Protein AF-A0A973UV44-F1 (afdb_monomer_lite)

pLDDT: mean 83.55, std 18.45, range [34.62, 98.88]

Structure (mmCIF, N/CA/C/O backbone):
data_AF-A0A973UV44-F1
#
_entry.id   AF-A0A973UV44-F1
#
loop_
_atom_site.group_PDB
_atom_site.id
_atom_site.type_symbol
_atom_site.label_atom_id
_atom_site.label_alt_id
_atom_site.label_comp_id
_atom_site.label_asym_id
_atom_site.label_entity_id
_atom_site.label_seq_id
_atom_site.pdbx_PDB_ins_code
_atom_site.Cartn_x
_atom_site.Cartn_y
_atom_site.Cartn_z
_atom_site.occupancy
_atom_site.B_iso_or_equiv
_atom_site.auth_seq_id
_atom_site.auth_comp_id
_atom_site.auth_asym_id
_atom_site.auth_atom_id
_atom_site.pdbx_PDB_model_num
ATOM 1 N N . MET A 1 1 ? 65.450 12.750 67.766 1.00 39.53 1 MET A N 1
ATOM 2 C CA . MET A 1 1 ? 64.469 13.620 67.076 1.00 39.53 1 MET A CA 1
ATOM 3 C C . MET A 1 1 ? 63.170 12.829 66.928 1.00 39.53 1 MET A C 1
ATOM 5 O O . MET A 1 1 ? 63.177 11.812 66.250 1.00 39.53 1 MET A O 1
ATOM 9 N N . LYS A 1 2 ? 62.111 13.195 67.666 1.00 34.62 2 LYS A N 1
ATOM 10 C CA . LYS A 1 2 ? 60.825 12.467 67.723 1.00 34.62 2 LYS A CA 1
ATOM 11 C C . LYS A 1 2 ? 59.987 12.776 66.471 1.00 34.62 2 LYS A C 1
ATOM 13 O O . LYS A 1 2 ? 59.793 13.948 66.171 1.00 34.62 2 LYS A O 1
ATOM 18 N N . ARG A 1 3 ? 59.483 11.753 65.766 1.00 40.25 3 ARG A N 1
ATOM 19 C CA . ARG A 1 3 ? 58.460 11.891 64.710 1.00 40.25 3 ARG A CA 1
ATOM 20 C C . ARG A 1 3 ? 57.106 11.430 65.257 1.00 40.25 3 ARG A C 1
ATOM 22 O O . ARG A 1 3 ? 56.981 10.308 65.736 1.00 40.25 3 ARG A O 1
ATOM 29 N N . LEU A 1 4 ? 56.138 12.340 65.219 1.00 37.97 4 LEU A N 1
ATOM 30 C CA . LEU A 1 4 ? 54.746 12.188 65.637 1.00 37.97 4 LEU A CA 1
ATOM 31 C C . LEU A 1 4 ? 53.944 11.620 64.452 1.00 37.97 4 LEU A C 1
ATOM 33 O O . LEU A 1 4 ? 54.022 12.179 63.361 1.00 37.97 4 LEU A O 1
ATOM 37 N N . THR A 1 5 ? 53.200 10.529 64.647 1.00 44.91 5 THR A N 1
ATOM 38 C CA . THR A 1 5 ? 52.326 9.940 63.613 1.00 44.91 5 THR A CA 1
ATOM 39 C C . THR A 1 5 ? 50.872 10.155 64.025 1.00 44.91 5 THR A C 1
ATOM 41 O O . THR A 1 5 ? 50.472 9.729 65.104 1.00 44.91 5 THR A O 1
ATOM 44 N N . ILE A 1 6 ? 50.110 10.856 63.184 1.00 43.09 6 ILE A N 1
ATOM 45 C CA . ILE A 1 6 ? 48.682 11.154 63.356 1.00 43.09 6 ILE A CA 1
ATOM 46 C C . ILE A 1 6 ? 47.881 10.060 62.635 1.00 43.09 6 ILE A C 1
ATOM 48 O O . ILE A 1 6 ? 48.104 9.817 61.451 1.00 43.09 6 ILE A O 1
ATOM 52 N N . LEU A 1 7 ? 46.959 9.404 63.345 1.00 39.38 7 LEU A N 1
ATOM 53 C CA . LEU A 1 7 ? 45.990 8.451 62.793 1.00 39.38 7 LEU A CA 1
ATOM 54 C C . LEU A 1 7 ? 44.694 9.194 62.444 1.00 39.38 7 LEU A C 1
ATOM 56 O O . LEU A 1 7 ? 44.062 9.787 63.316 1.00 39.38 7 LEU A O 1
ATOM 60 N N . LEU A 1 8 ? 44.309 9.158 61.167 1.00 41.59 8 LEU A N 1
ATOM 61 C CA . LEU A 1 8 ? 43.070 9.730 60.641 1.00 41.59 8 LEU A CA 1
ATOM 62 C C . LEU A 1 8 ? 42.009 8.617 60.561 1.00 41.59 8 LEU A C 1
ATOM 64 O O . LEU A 1 8 ? 42.168 7.667 59.797 1.00 41.59 8 LEU A O 1
ATOM 68 N N . GLY A 1 9 ? 40.951 8.708 61.368 1.00 37.31 9 GLY A N 1
ATOM 69 C CA . GLY A 1 9 ? 39.807 7.794 61.315 1.00 37.31 9 GLY A CA 1
ATOM 70 C C . GLY A 1 9 ? 38.769 8.267 60.297 1.00 37.31 9 GLY A C 1
ATOM 71 O O . GLY A 1 9 ? 38.273 9.385 60.404 1.00 37.31 9 GLY A O 1
ATOM 72 N N . ALA A 1 10 ? 38.432 7.425 59.319 1.00 40.81 10 ALA A N 1
ATOM 73 C CA . ALA A 1 10 ? 37.336 7.664 58.381 1.00 40.81 10 ALA A CA 1
ATOM 74 C C . ALA A 1 10 ? 36.050 6.999 58.902 1.00 40.81 10 ALA A C 1
ATOM 76 O O . ALA A 1 10 ? 36.012 5.784 59.091 1.00 40.81 10 ALA A O 1
ATOM 77 N N . ALA A 1 11 ? 35.002 7.792 59.135 1.00 40.03 11 ALA A N 1
ATOM 78 C CA . ALA A 1 11 ? 33.666 7.304 59.472 1.00 40.03 11 ALA A CA 1
ATOM 79 C C . ALA A 1 11 ? 32.837 7.125 58.188 1.00 40.03 11 ALA A C 1
ATOM 81 O O . ALA A 1 11 ? 32.690 8.061 57.404 1.00 40.03 11 ALA A O 1
ATOM 82 N N . LEU A 1 12 ? 32.304 5.920 57.973 1.00 39.56 12 LEU A N 1
ATOM 83 C CA . LEU A 1 12 ? 31.462 5.571 56.828 1.00 39.56 12 LEU A CA 1
ATOM 84 C C . LEU A 1 12 ? 29.984 5.821 57.188 1.00 39.56 12 LEU A C 1
ATOM 86 O O . LEU A 1 12 ? 29.450 5.154 58.073 1.00 39.56 12 LEU A O 1
ATOM 90 N N . LEU A 1 13 ? 29.317 6.771 56.522 1.00 40.97 13 LEU A N 1
ATOM 91 C CA . LEU A 1 13 ? 27.859 6.936 56.603 1.00 40.97 13 LEU A CA 1
ATOM 92 C C . LEU A 1 13 ? 27.172 5.971 55.627 1.00 40.97 13 LEU A C 1
ATOM 94 O O . LEU A 1 13 ? 27.430 6.015 54.426 1.00 40.97 13 LEU A O 1
ATOM 98 N N . VAL A 1 14 ? 26.255 5.146 56.133 1.00 48.16 14 VAL A N 1
ATOM 99 C CA . VAL A 1 14 ? 25.364 4.298 55.327 1.00 48.16 14 VAL A CA 1
ATOM 100 C C . VAL A 1 14 ? 23.972 4.931 55.324 1.00 48.16 14 VAL A C 1
ATOM 102 O O . VAL A 1 14 ? 23.363 5.088 56.379 1.00 48.16 14 VAL A O 1
ATOM 105 N N . ALA A 1 15 ? 23.471 5.305 54.145 1.00 53.12 15 ALA A N 1
ATOM 106 C CA . ALA A 1 15 ? 22.097 5.769 53.951 1.00 53.12 15 ALA A CA 1
ATOM 107 C C . ALA A 1 15 ? 21.188 4.595 53.524 1.00 53.12 15 ALA A C 1
ATOM 109 O O . ALA A 1 15 ? 21.633 3.746 52.747 1.00 53.12 15 ALA A O 1
ATOM 110 N N . PRO A 1 16 ? 19.926 4.522 53.990 1.00 48.56 16 PRO A N 1
ATOM 111 C CA . PRO A 1 16 ? 19.002 3.465 53.589 1.00 48.56 16 PRO A CA 1
ATOM 112 C C . PRO A 1 16 ? 18.514 3.678 52.148 1.00 48.56 16 PRO A C 1
ATOM 114 O O . PRO A 1 16 ? 18.010 4.745 51.800 1.00 48.56 16 PRO A O 1
ATOM 117 N N . ALA A 1 17 ? 18.642 2.648 51.311 1.00 43.00 17 ALA A N 1
ATOM 118 C CA . ALA A 1 17 ? 18.080 2.629 49.966 1.00 43.00 17 ALA A CA 1
ATOM 119 C C . ALA A 1 17 ? 16.573 2.336 50.031 1.00 43.00 17 ALA A C 1
ATOM 121 O O . ALA A 1 17 ? 16.154 1.300 50.547 1.00 43.00 17 ALA A O 1
ATOM 122 N N . THR A 1 18 ? 15.750 3.238 49.500 1.00 51.81 18 THR A N 1
ATOM 123 C CA . THR A 1 18 ? 14.324 2.989 49.276 1.00 51.81 18 THR A CA 1
ATOM 124 C C . THR A 1 18 ? 14.136 2.131 48.016 1.00 51.81 18 THR A C 1
ATOM 126 O O . THR A 1 18 ? 14.765 2.407 46.991 1.00 51.81 18 THR A O 1
ATOM 129 N N . PRO A 1 19 ? 13.294 1.080 48.044 1.00 47.62 19 PRO A N 1
ATOM 130 C CA . PRO A 1 19 ? 13.025 0.279 46.856 1.00 47.62 19 PRO A CA 1
ATOM 131 C C . PRO A 1 19 ? 12.226 1.101 45.837 1.00 47.62 19 PRO A C 1
ATOM 133 O O . PRO A 1 19 ? 11.202 1.702 46.163 1.00 47.62 19 PRO A O 1
ATOM 136 N N . ALA A 1 20 ? 12.701 1.126 44.593 1.00 47.75 20 ALA A N 1
ATOM 137 C CA . ALA A 1 20 ? 12.013 1.772 43.484 1.00 47.75 20 ALA A CA 1
ATOM 138 C C . ALA A 1 20 ? 10.691 1.046 43.180 1.00 47.75 20 ALA A C 1
ATOM 140 O O . ALA A 1 20 ? 10.676 -0.166 42.958 1.00 47.75 20 ALA A O 1
ATOM 141 N N . ALA A 1 21 ? 9.582 1.788 43.153 1.00 56.97 21 ALA A N 1
ATOM 142 C CA . ALA A 1 21 ? 8.295 1.266 42.711 1.00 56.97 21 ALA A CA 1
ATOM 143 C C . ALA A 1 21 ? 8.365 0.878 41.223 1.00 56.97 21 ALA A C 1
ATOM 145 O O . ALA A 1 21 ? 8.834 1.655 40.388 1.00 56.97 21 ALA A O 1
ATOM 146 N N . ALA A 1 22 ? 7.897 -0.326 40.890 1.00 47.84 22 ALA A N 1
ATOM 147 C CA . ALA A 1 22 ? 7.774 -0.776 39.509 1.00 47.84 22 ALA A CA 1
ATOM 148 C C . ALA A 1 22 ? 6.758 0.107 38.762 1.00 47.84 22 ALA A C 1
ATOM 150 O O . ALA A 1 22 ? 5.617 0.255 39.200 1.00 47.84 22 ALA A O 1
ATOM 151 N N . GLY A 1 23 ? 7.177 0.706 37.643 1.00 45.94 23 GLY A N 1
ATOM 152 C CA . GLY A 1 23 ? 6.272 1.422 36.740 1.00 45.94 23 GLY A CA 1
ATOM 153 C C . GLY A 1 23 ? 5.201 0.495 36.141 1.00 45.94 23 GLY A C 1
ATOM 154 O O . GLY A 1 23 ? 5.350 -0.729 36.208 1.00 45.94 23 GLY A O 1
ATOM 155 N N . PRO A 1 24 ? 4.127 1.050 35.546 1.00 46.16 24 PRO A N 1
ATOM 156 C CA . PRO A 1 24 ? 3.068 0.248 34.938 1.00 46.16 24 PRO A CA 1
ATOM 157 C C . PRO A 1 24 ? 3.650 -0.720 33.894 1.00 46.16 24 PRO A C 1
ATOM 159 O O . PRO A 1 24 ? 4.642 -0.381 33.235 1.00 46.16 24 PRO A O 1
ATOM 162 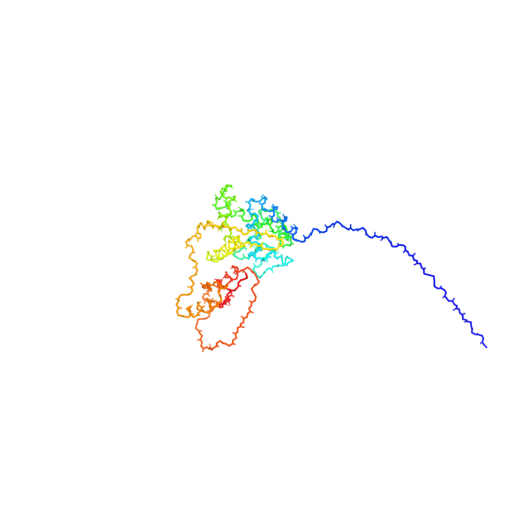N N . PRO A 1 25 ? 3.065 -1.922 33.734 1.00 43.81 25 PRO A N 1
ATOM 163 C CA . PRO A 1 25 ? 3.563 -2.903 32.783 1.00 43.81 25 PRO A CA 1
ATOM 164 C C . PRO A 1 25 ? 3.600 -2.278 31.388 1.00 43.81 25 PRO A C 1
ATOM 166 O O . PRO A 1 25 ? 2.587 -1.795 30.883 1.00 43.81 25 PRO A O 1
ATOM 169 N N . ARG A 1 26 ? 4.784 -2.261 30.767 1.00 47.16 26 ARG A N 1
ATOM 170 C CA . ARG A 1 26 ? 4.907 -1.896 29.354 1.00 47.16 26 ARG A CA 1
ATOM 171 C C . ARG A 1 26 ? 4.143 -2.945 28.562 1.00 47.16 26 ARG A C 1
ATOM 173 O O . ARG A 1 26 ? 4.513 -4.118 28.607 1.00 47.16 26 ARG A O 1
ATOM 180 N N . THR A 1 27 ? 3.099 -2.531 27.854 1.00 51.03 27 THR A N 1
ATOM 181 C CA . THR A 1 27 ? 2.423 -3.392 26.887 1.00 51.03 27 THR A CA 1
ATOM 182 C C . THR A 1 27 ? 3.483 -3.918 25.913 1.00 51.03 27 THR A C 1
ATOM 184 O O . THR A 1 27 ? 4.270 -3.109 25.403 1.00 51.03 27 THR A O 1
ATOM 187 N N . PRO A 1 28 ? 3.572 -5.237 25.673 1.00 58.56 28 PRO A N 1
ATOM 188 C CA . PRO A 1 28 ? 4.448 -5.783 24.647 1.00 58.56 28 PRO A CA 1
ATOM 189 C C . PRO A 1 28 ? 4.304 -4.997 23.338 1.00 58.56 28 PRO A C 1
ATOM 191 O O . PRO A 1 28 ? 3.193 -4.640 22.948 1.00 58.56 28 PRO A O 1
ATOM 194 N N . LEU A 1 29 ? 5.415 -4.725 22.642 1.00 61.69 29 LEU A N 1
ATOM 195 C CA . LEU A 1 29 ? 5.405 -3.943 21.392 1.00 61.69 29 LEU A CA 1
ATOM 196 C C . LEU A 1 29 ? 4.385 -4.485 20.366 1.00 61.69 29 LEU A C 1
ATOM 198 O O . LEU A 1 29 ? 3.765 -3.707 19.644 1.00 61.69 29 LEU A O 1
ATOM 202 N N . GLY A 1 30 ? 4.166 -5.807 20.348 1.00 63.66 30 GLY A N 1
ATOM 203 C CA . GLY A 1 30 ? 3.164 -6.460 19.498 1.00 63.66 30 GLY A CA 1
ATOM 204 C C . GLY A 1 30 ? 1.711 -6.141 19.866 1.00 63.66 30 GLY A C 1
ATOM 205 O O . GLY A 1 30 ? 0.897 -5.915 18.973 1.00 63.66 30 GLY A O 1
ATOM 206 N N . ASP A 1 31 ? 1.394 -6.026 21.156 1.00 74.25 31 ASP A N 1
ATOM 207 C CA . ASP A 1 31 ? 0.036 -5.744 21.636 1.00 74.25 31 ASP A CA 1
ATOM 208 C C . ASP A 1 31 ? -0.385 -4.305 21.299 1.00 74.25 31 ASP A C 1
ATOM 210 O O . ASP A 1 31 ? -1.521 -4.058 20.888 1.00 74.25 31 ASP A O 1
ATOM 214 N N . GLY A 1 32 ? 0.550 -3.351 21.395 1.00 88.56 32 GLY A N 1
ATOM 215 C CA . GLY A 1 32 ? 0.319 -1.965 20.978 1.00 88.56 32 GLY A CA 1
ATOM 216 C C . GLY A 1 32 ? 0.065 -1.837 19.472 1.00 88.56 32 GLY A C 1
ATOM 217 O O . GLY A 1 32 ? -0.851 -1.128 19.050 1.00 88.56 32 GLY A O 1
ATOM 218 N N . LEU A 1 33 ? 0.824 -2.574 18.657 1.00 93.25 33 LEU A N 1
ATOM 219 C CA . LEU A 1 33 ? 0.645 -2.596 17.206 1.00 93.25 33 LEU A CA 1
ATOM 220 C C . LEU A 1 33 ? -0.692 -3.245 16.807 1.00 93.25 33 LEU A C 1
ATOM 222 O O . LEU A 1 33 ? -1.437 -2.687 16.000 1.00 93.25 33 LEU A O 1
ATOM 226 N N . ALA A 1 34 ? -1.044 -4.389 17.402 1.00 95.81 34 ALA A N 1
ATOM 227 C CA . ALA A 1 34 ? -2.319 -5.057 17.144 1.00 95.81 34 ALA A CA 1
ATOM 228 C C . ALA A 1 34 ? -3.526 -4.176 17.523 1.00 95.81 34 ALA A C 1
ATOM 230 O O . ALA A 1 34 ? -4.525 -4.138 16.790 1.00 95.81 34 ALA A O 1
ATOM 231 N N . ALA A 1 35 ? -3.424 -3.428 18.627 1.00 96.31 35 ALA A N 1
ATOM 232 C CA . ALA A 1 35 ? -4.436 -2.460 19.038 1.00 96.31 35 ALA A CA 1
ATOM 233 C C . ALA A 1 35 ? -4.567 -1.303 18.035 1.00 96.31 35 ALA A C 1
ATOM 235 O O . ALA A 1 35 ? -5.690 -0.931 17.690 1.00 96.31 35 ALA A O 1
ATOM 236 N N . ALA A 1 36 ? -3.454 -0.782 17.504 1.00 97.81 36 ALA A N 1
ATOM 237 C CA . ALA A 1 36 ? -3.469 0.270 16.486 1.00 97.81 36 ALA A CA 1
ATOM 238 C C . ALA A 1 36 ? -4.216 -0.160 15.211 1.00 97.81 36 ALA A C 1
ATOM 240 O O . ALA A 1 36 ? -5.103 0.560 14.747 1.00 97.81 36 ALA A O 1
ATOM 241 N N . PHE A 1 37 ? -3.931 -1.360 14.689 1.00 98.50 37 PHE A N 1
ATOM 242 C CA . PHE A 1 37 ? -4.655 -1.919 13.540 1.00 98.50 37 PHE A CA 1
ATOM 243 C C . PHE A 1 37 ? -6.145 -2.099 13.819 1.00 98.50 37 PHE A C 1
ATOM 245 O O . PHE A 1 37 ? -6.976 -1.746 12.986 1.00 98.50 37 PHE A O 1
ATOM 252 N N . THR A 1 38 ? -6.494 -2.612 14.999 1.00 98.44 38 THR A N 1
ATOM 253 C CA . THR A 1 38 ? -7.893 -2.821 15.396 1.00 98.44 38 THR A CA 1
ATOM 254 C C . THR A 1 38 ? -8.651 -1.496 15.500 1.00 98.44 38 THR A C 1
ATOM 256 O O . THR A 1 38 ? -9.751 -1.366 14.962 1.00 98.44 38 THR A O 1
ATOM 259 N N . ALA A 1 39 ? -8.050 -0.485 16.133 1.00 98.44 39 ALA A N 1
ATOM 260 C CA . ALA A 1 39 ? -8.653 0.833 16.290 1.00 98.44 39 ALA A CA 1
ATOM 261 C C . ALA A 1 39 ? -8.828 1.556 14.945 1.00 98.44 39 ALA A C 1
ATOM 263 O 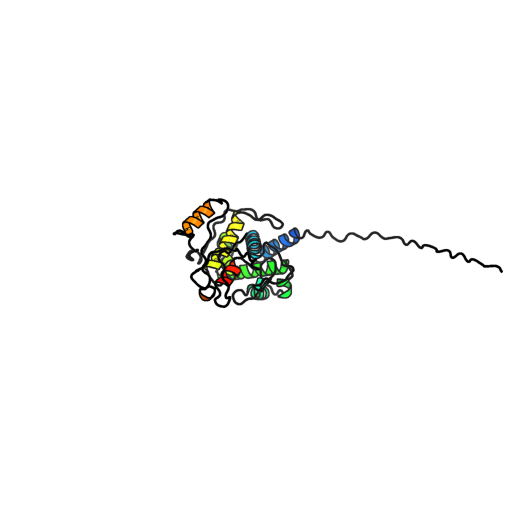O . ALA A 1 39 ? -9.890 2.121 14.683 1.00 98.44 39 ALA A O 1
ATOM 264 N N . ALA A 1 40 ? -7.816 1.521 14.075 1.00 98.75 40 ALA A N 1
ATOM 265 C CA . ALA A 1 40 ? -7.883 2.143 12.755 1.00 98.75 40 ALA A CA 1
ATOM 266 C C . ALA A 1 40 ? -8.921 1.462 11.848 1.00 98.75 40 ALA A C 1
ATOM 268 O O . ALA A 1 40 ? -9.725 2.143 11.210 1.00 98.75 40 ALA A O 1
ATOM 269 N N . ALA A 1 41 ? -8.956 0.126 11.850 1.00 98.56 41 ALA A N 1
ATOM 270 C CA . ALA A 1 41 ? -9.954 -0.662 11.134 1.00 98.56 41 ALA A CA 1
ATOM 271 C C . ALA A 1 41 ? -11.384 -0.278 11.542 1.00 98.56 41 ALA A C 1
ATOM 273 O O . ALA A 1 41 ? -12.217 0.015 10.684 1.00 98.56 41 ALA A O 1
ATOM 274 N N . ALA A 1 42 ? -11.651 -0.203 12.850 1.00 98.19 42 ALA A N 1
ATOM 275 C CA . ALA A 1 42 ? -12.954 0.196 13.375 1.00 98.19 42 ALA A CA 1
ATOM 276 C C . ALA A 1 42 ? -13.317 1.646 13.011 1.00 98.19 42 ALA A C 1
ATOM 278 O O . ALA A 1 42 ? -14.451 1.912 12.617 1.00 98.19 42 ALA A O 1
ATOM 279 N N . ALA A 1 43 ? -12.359 2.574 13.099 1.00 98.19 43 ALA A N 1
ATOM 280 C CA . ALA A 1 43 ? -12.592 3.992 12.827 1.00 98.19 43 ALA A CA 1
ATOM 281 C C . ALA A 1 43 ? -12.968 4.272 11.363 1.00 98.19 43 ALA A C 1
ATOM 283 O O . ALA A 1 43 ? -13.820 5.120 11.103 1.00 98.19 43 ALA A O 1
ATOM 284 N N . TYR A 1 44 ? -12.360 3.556 10.413 1.00 98.19 44 TYR A N 1
ATOM 285 C CA . TYR A 1 44 ? -12.534 3.819 8.979 1.00 98.19 44 TYR A CA 1
ATOM 286 C C . TYR A 1 44 ? -13.344 2.742 8.244 1.00 98.19 44 TYR A C 1
ATOM 288 O O . TYR A 1 44 ? -13.665 2.896 7.065 1.00 98.19 44 TYR A O 1
ATOM 296 N N . GLY A 1 45 ? -13.750 1.674 8.934 1.00 97.06 45 GLY A N 1
ATOM 297 C CA . GLY A 1 45 ? -14.497 0.565 8.341 1.00 97.06 45 GLY A CA 1
ATOM 298 C C . GLY A 1 45 ? -13.680 -0.224 7.318 1.00 97.06 45 GLY A C 1
ATOM 299 O O . GLY A 1 45 ? -14.254 -0.747 6.368 1.00 97.06 45 GLY A O 1
ATOM 300 N N . VAL A 1 46 ? -12.356 -0.271 7.491 1.00 98.19 46 VAL A N 1
ATOM 301 C CA . VAL A 1 46 ? -11.441 -1.105 6.701 1.00 98.19 46 VAL A CA 1
ATOM 302 C C . VAL A 1 46 ? -11.317 -2.459 7.408 1.00 98.19 46 VAL A C 1
ATOM 304 O O . VAL A 1 46 ? -11.093 -2.472 8.618 1.00 98.19 46 VAL A O 1
ATOM 307 N N . PRO A 1 47 ? -11.423 -3.608 6.721 1.00 98.25 47 PRO A N 1
ATOM 308 C CA . PRO A 1 47 ? -11.212 -4.904 7.355 1.00 98.25 47 PRO A CA 1
ATOM 309 C C . PRO A 1 47 ? -9.822 -4.999 8.000 1.00 98.25 47 PRO A C 1
ATOM 311 O O . PRO A 1 47 ? -8.805 -4.811 7.335 1.00 98.25 47 PRO A O 1
ATOM 314 N N . ARG A 1 48 ? -9.769 -5.321 9.298 1.00 98.06 48 ARG A N 1
ATOM 315 C CA . ARG A 1 48 ? -8.523 -5.326 10.086 1.00 98.06 48 ARG A CA 1
ATOM 316 C C . ARG A 1 48 ? -7.433 -6.201 9.467 1.00 98.06 48 ARG A C 1
ATOM 318 O O . ARG A 1 48 ? -6.306 -5.746 9.322 1.00 98.06 48 ARG A O 1
ATOM 325 N N . ASP A 1 49 ? -7.773 -7.419 9.054 1.00 98.38 49 ASP A N 1
ATOM 326 C CA . ASP A 1 49 ? -6.808 -8.350 8.453 1.00 98.38 49 ASP A CA 1
ATOM 327 C C . ASP A 1 49 ? -6.269 -7.852 7.106 1.00 98.38 49 ASP A C 1
ATOM 329 O O . ASP A 1 49 ? -5.099 -8.064 6.798 1.00 98.38 49 ASP A O 1
ATOM 333 N N . LEU A 1 50 ? -7.096 -7.144 6.328 1.00 98.56 50 LEU A N 1
ATOM 334 C CA . LEU A 1 50 ? -6.656 -6.504 5.090 1.00 98.56 50 LEU A CA 1
ATOM 335 C C . LEU A 1 50 ? -5.651 -5.387 5.387 1.00 98.56 50 LEU A C 1
ATOM 337 O O . LEU A 1 50 ? -4.601 -5.333 4.757 1.00 98.56 50 LEU A O 1
ATOM 341 N N . LEU A 1 51 ? -5.947 -4.532 6.369 1.00 98.50 51 LEU A N 1
ATOM 342 C CA . LEU A 1 51 ? -5.058 -3.441 6.766 1.00 98.50 51 LEU A CA 1
ATOM 343 C C . LEU A 1 51 ? -3.694 -3.973 7.242 1.00 98.50 51 LEU A C 1
ATOM 345 O O . LEU A 1 51 ? -2.658 -3.444 6.848 1.00 98.50 51 LEU A O 1
ATOM 349 N N . VAL A 1 52 ? -3.685 -5.062 8.019 1.00 98.50 52 VAL A N 1
ATOM 350 C CA . VAL A 1 52 ? -2.447 -5.744 8.438 1.00 98.50 52 VAL A CA 1
ATOM 351 C C . VAL A 1 52 ? -1.694 -6.325 7.241 1.00 98.50 52 VAL A C 1
ATOM 353 O O . VAL A 1 52 ? -0.479 -6.162 7.151 1.00 98.50 52 VAL A O 1
ATOM 356 N N . ALA A 1 53 ? -2.392 -6.975 6.305 1.00 98.25 53 ALA A N 1
ATOM 357 C CA . ALA A 1 53 ? -1.768 -7.544 5.112 1.00 98.25 53 ALA A CA 1
ATOM 358 C C . ALA A 1 53 ? -1.122 -6.477 4.215 1.00 98.25 53 ALA A C 1
ATOM 360 O O . ALA A 1 53 ? -0.056 -6.728 3.655 1.00 98.25 53 ALA A O 1
ATOM 361 N N . ILE A 1 54 ? -1.712 -5.280 4.133 1.00 98.00 54 ILE A N 1
ATOM 362 C CA . ILE A 1 54 ? -1.110 -4.128 3.449 1.00 98.00 54 ILE A CA 1
ATOM 363 C C . ILE A 1 54 ? 0.179 -3.712 4.162 1.00 98.00 54 ILE A C 1
ATOM 365 O O . ILE A 1 54 ? 1.234 -3.735 3.541 1.00 98.00 54 ILE A O 1
ATOM 369 N N . GLY A 1 55 ? 0.150 -3.436 5.470 1.00 96.62 55 GLY A N 1
ATOM 370 C CA . GLY A 1 55 ? 1.367 -3.046 6.202 1.00 96.62 55 GLY A CA 1
ATOM 371 C C . GLY A 1 55 ? 2.479 -4.105 6.145 1.00 96.62 55 GLY A C 1
ATOM 372 O O . GLY A 1 55 ? 3.668 -3.791 6.067 1.00 96.62 55 GLY A O 1
ATOM 373 N N . HIS A 1 56 ? 2.110 -5.389 6.124 1.00 95.06 56 HIS A N 1
ATOM 374 C CA . HIS A 1 56 ? 3.074 -6.470 5.946 1.00 95.06 56 HIS A CA 1
ATOM 375 C C . HIS A 1 56 ? 3.669 -6.492 4.527 1.00 95.06 56 HIS A C 1
ATOM 377 O O . HIS A 1 56 ? 4.870 -6.708 4.381 1.00 95.06 56 HIS A O 1
ATOM 383 N N . SER A 1 57 ? 2.855 -6.247 3.496 1.00 92.94 57 SER A N 1
ATOM 384 C CA . SER A 1 57 ? 3.304 -6.101 2.104 1.00 92.94 57 SER A CA 1
ATOM 385 C C . SER A 1 57 ? 4.246 -4.906 1.919 1.00 92.94 57 SER A C 1
ATOM 387 O O . SER A 1 57 ? 5.227 -5.017 1.187 1.00 92.94 57 SER A O 1
ATOM 389 N N . GLU A 1 58 ? 3.973 -3.788 2.596 1.00 92.06 58 GLU A N 1
ATOM 390 C CA . GLU A 1 58 ? 4.757 -2.560 2.455 1.00 92.06 58 GLU A CA 1
ATOM 391 C C . GLU A 1 58 ? 6.098 -2.620 3.194 1.00 92.06 58 GLU A C 1
ATOM 393 O O . GLU A 1 58 ? 7.147 -2.388 2.593 1.00 92.06 58 GLU A O 1
ATOM 398 N N . THR A 1 59 ? 6.090 -2.937 4.496 1.00 91.50 59 THR A N 1
ATOM 399 C CA . THR A 1 59 ? 7.303 -2.829 5.331 1.00 91.50 59 THR A CA 1
ATOM 400 C C . THR A 1 59 ? 7.546 -4.015 6.252 1.00 91.50 59 THR A C 1
ATOM 402 O O . THR A 1 59 ? 8.413 -3.951 7.122 1.00 91.50 59 THR A O 1
ATOM 405 N N . ARG A 1 60 ? 6.779 -5.106 6.118 1.00 91.19 60 ARG A N 1
ATOM 406 C CA . ARG A 1 60 ? 6.775 -6.208 7.101 1.00 91.19 60 ARG A CA 1
ATOM 407 C C . ARG A 1 60 ? 6.410 -5.744 8.509 1.00 91.19 60 ARG A C 1
ATOM 409 O O . ARG A 1 60 ? 6.861 -6.329 9.490 1.00 91.19 60 ARG A O 1
ATOM 416 N N . LEU A 1 61 ? 5.562 -4.717 8.598 1.00 93.44 61 LEU A N 1
ATOM 417 C CA . LEU A 1 61 ? 5.167 -4.077 9.853 1.00 93.44 61 LEU A CA 1
ATOM 418 C C . LEU A 1 61 ? 6.348 -3.449 10.621 1.00 93.44 61 LEU A C 1
ATOM 420 O O . LEU A 1 61 ? 6.299 -3.333 11.845 1.00 93.44 61 LEU A O 1
ATOM 424 N N . ILE A 1 62 ? 7.405 -3.043 9.911 1.00 89.69 62 ILE A N 1
ATOM 425 C CA . ILE A 1 62 ? 8.574 -2.358 10.473 1.00 89.69 62 ILE A CA 1
ATOM 426 C C . ILE A 1 62 ? 8.408 -0.849 10.259 1.00 89.69 62 ILE A C 1
ATOM 428 O O . ILE A 1 62 ? 8.116 -0.392 9.157 1.00 89.69 62 ILE A O 1
ATOM 432 N N . ASP A 1 63 ? 8.576 -0.064 11.323 1.00 87.81 63 ASP A N 1
ATOM 433 C CA . ASP A 1 63 ? 8.333 1.387 11.332 1.00 87.81 63 ASP A CA 1
ATOM 434 C C . ASP A 1 63 ? 9.541 2.226 10.876 1.00 87.81 63 ASP A C 1
ATOM 436 O O . ASP A 1 63 ? 9.451 3.451 10.772 1.00 87.81 63 ASP A O 1
ATOM 440 N N . HIS A 1 64 ? 10.687 1.573 10.665 1.00 84.94 64 HIS A N 1
ATOM 441 C CA . HIS A 1 64 ? 11.982 2.189 10.372 1.00 84.94 64 HIS A CA 1
ATOM 442 C C . HIS A 1 64 ? 12.367 3.312 11.353 1.00 84.94 64 HIS A C 1
ATOM 444 O O . HIS A 1 64 ? 13.117 4.221 10.995 1.00 84.94 64 HIS A O 1
ATOM 450 N N . ARG A 1 65 ? 11.866 3.269 12.599 1.00 85.69 65 ARG A N 1
ATOM 451 C CA . ARG A 1 65 ? 12.045 4.323 13.617 1.00 85.69 65 ARG A CA 1
ATOM 452 C C . ARG A 1 65 ? 11.667 5.720 13.102 1.00 85.69 65 ARG A C 1
ATOM 454 O O . ARG A 1 65 ? 12.303 6.709 13.463 1.00 85.69 65 ARG A O 1
ATOM 461 N N . GLY A 1 66 ? 10.680 5.791 12.207 1.00 82.44 66 GLY A N 1
ATOM 462 C CA . GLY A 1 66 ? 10.223 7.032 11.580 1.00 82.44 66 GLY A CA 1
ATOM 463 C C . GLY A 1 66 ? 11.157 7.609 10.510 1.00 82.44 66 GLY A C 1
ATOM 464 O O . GLY A 1 66 ? 10.911 8.715 10.029 1.00 82.44 66 GLY A O 1
ATOM 465 N N . THR A 1 67 ? 12.217 6.892 10.124 1.00 90.00 67 THR A N 1
ATOM 466 C CA . THR A 1 67 ? 13.081 7.293 9.002 1.00 90.00 67 THR A CA 1
ATOM 467 C C . THR A 1 67 ? 12.443 6.909 7.660 1.00 90.00 67 THR A C 1
ATOM 469 O O . THR A 1 67 ? 11.760 5.884 7.591 1.00 90.00 67 THR A O 1
ATOM 472 N N . PRO A 1 68 ? 12.618 7.720 6.599 1.00 92.50 68 PRO A N 1
ATOM 473 C CA . PRO A 1 68 ? 12.025 7.429 5.298 1.00 92.50 68 PRO A CA 1
ATOM 474 C C . PRO A 1 68 ? 12.716 6.263 4.579 1.00 92.50 68 PRO A C 1
ATOM 476 O O . PRO A 1 68 ? 13.921 6.037 4.718 1.00 92.50 68 PRO A O 1
ATOM 479 N N . SER A 1 69 ? 11.964 5.567 3.726 1.00 89.81 69 SER A N 1
ATOM 480 C CA . SER A 1 69 ? 12.521 4.764 2.632 1.00 89.81 69 SER A CA 1
ATOM 481 C C . SER A 1 69 ? 13.147 5.650 1.547 1.00 89.81 69 SER A C 1
ATOM 483 O O . SER A 1 69 ? 12.953 6.865 1.546 1.00 89.81 69 SER A O 1
ATOM 485 N N . GLN A 1 70 ? 13.795 5.048 0.545 1.00 84.62 70 GLN A N 1
ATOM 486 C CA . GLN A 1 70 ? 14.266 5.804 -0.626 1.00 84.62 70 GLN A CA 1
ATOM 487 C C . GLN A 1 70 ? 13.099 6.409 -1.421 1.00 84.62 70 GLN A C 1
ATOM 489 O O . GLN A 1 70 ? 13.210 7.522 -1.920 1.00 84.62 70 GLN A O 1
ATOM 494 N N . ASP A 1 71 ? 11.940 5.742 -1.416 1.00 84.12 71 ASP A N 1
ATOM 495 C CA . ASP A 1 71 ? 10.690 6.276 -1.983 1.00 84.12 71 ASP A CA 1
ATOM 496 C C . ASP A 1 71 ? 10.025 7.375 -1.124 1.00 84.12 71 ASP A C 1
ATOM 498 O O . ASP A 1 71 ? 8.879 7.748 -1.372 1.00 84.12 71 ASP A O 1
ATOM 502 N N . ASN A 1 72 ? 10.705 7.873 -0.086 1.00 92.38 72 ASN A N 1
ATOM 503 C CA . ASN A 1 72 ? 10.171 8.834 0.881 1.00 92.38 72 ASN A CA 1
ATOM 504 C C . ASN A 1 72 ? 8.880 8.355 1.586 1.00 92.38 7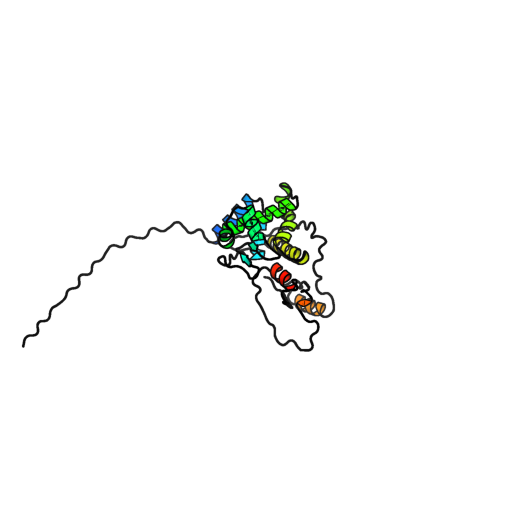2 ASN A C 1
ATOM 506 O O . ASN A 1 72 ? 7.968 9.142 1.846 1.00 92.38 72 ASN A O 1
ATOM 510 N N . GLY A 1 73 ? 8.797 7.047 1.863 1.00 94.06 73 GLY A N 1
ATOM 511 C CA . GLY A 1 73 ? 7.719 6.397 2.612 1.00 94.06 73 GLY A CA 1
ATOM 512 C C . GLY A 1 73 ? 8.071 6.162 4.075 1.00 94.06 73 GLY A C 1
ATOM 513 O O . GLY A 1 73 ? 9.222 5.871 4.398 1.00 94.06 73 GLY A O 1
ATOM 514 N N . TYR A 1 74 ? 7.081 6.284 4.960 1.00 95.75 74 TYR A N 1
ATOM 515 C CA . TYR A 1 74 ? 7.285 6.292 6.409 1.00 95.75 74 TYR A CA 1
ATOM 516 C C . TYR A 1 74 ? 6.386 5.303 7.156 1.00 95.75 74 TYR A C 1
ATOM 518 O O . TYR A 1 74 ? 5.213 5.114 6.814 1.00 95.75 74 TYR A O 1
ATOM 526 N N . GLY A 1 75 ? 6.921 4.762 8.253 1.00 95.12 75 GLY A N 1
ATOM 527 C CA . GLY A 1 75 ? 6.192 3.926 9.204 1.00 95.12 75 GLY A CA 1
ATOM 528 C C . GLY A 1 75 ? 5.753 2.573 8.641 1.00 95.12 75 GLY A C 1
ATOM 529 O O . GLY A 1 75 ? 6.095 2.193 7.525 1.00 95.12 75 GLY A O 1
ATOM 530 N N . VAL A 1 76 ? 4.974 1.837 9.438 1.00 95.75 76 VAL A N 1
ATOM 531 C CA . VAL A 1 76 ? 4.570 0.448 9.145 1.00 95.75 76 VAL A CA 1
ATOM 532 C C . VAL A 1 76 ? 3.640 0.298 7.936 1.00 95.75 76 VAL A C 1
ATOM 534 O O . VAL A 1 76 ? 3.436 -0.811 7.454 1.00 95.75 76 VAL A O 1
ATOM 537 N N . MET A 1 77 ? 3.046 1.398 7.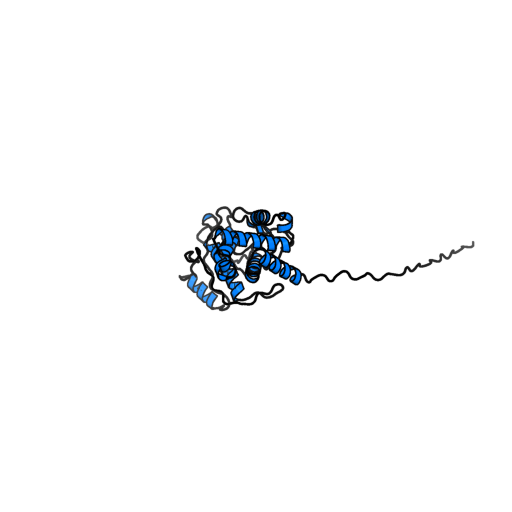473 1.00 97.12 77 MET A N 1
ATOM 538 C CA . MET A 1 77 ? 2.132 1.429 6.331 1.00 97.12 77 MET A CA 1
ATOM 539 C C . MET A 1 77 ? 2.717 2.125 5.101 1.00 97.12 77 MET A C 1
ATOM 541 O O . MET A 1 77 ? 1.981 2.313 4.135 1.00 97.12 77 MET A O 1
ATOM 545 N N . HIS A 1 78 ? 3.992 2.539 5.145 1.00 95.50 78 HIS A N 1
ATOM 546 C CA . HIS A 1 78 ? 4.678 3.242 4.052 1.00 95.50 78 HIS A CA 1
ATOM 547 C C . HIS A 1 78 ? 3.866 4.431 3.508 1.00 95.50 78 HIS A C 1
ATOM 549 O O . HIS A 1 78 ? 3.616 4.561 2.316 1.00 95.50 78 HIS A O 1
ATOM 555 N N . LEU A 1 79 ? 3.426 5.323 4.402 1.00 97.12 79 LEU A N 1
ATOM 556 C CA . LEU A 1 79 ? 2.818 6.585 3.969 1.00 97.12 79 LEU A CA 1
ATOM 557 C C . LEU A 1 79 ? 3.893 7.411 3.264 1.00 97.12 79 LEU A C 1
ATOM 559 O O . LEU A 1 79 ? 4.844 7.846 3.914 1.00 97.12 79 LEU A O 1
ATOM 563 N N . ALA A 1 80 ? 3.756 7.591 1.956 1.00 94.62 80 ALA A N 1
ATOM 564 C CA . ALA A 1 80 ? 4.780 8.160 1.093 1.00 94.62 80 ALA A CA 1
ATOM 565 C C . ALA A 1 80 ? 4.423 9.547 0.568 1.00 94.62 80 ALA A C 1
ATOM 567 O O . ALA A 1 80 ? 3.253 9.926 0.478 1.00 94.62 80 ALA A O 1
ATOM 568 N N . GLU A 1 81 ? 5.475 10.298 0.252 1.00 94.38 81 GLU A N 1
ATOM 569 C CA . GLU A 1 81 ? 5.390 11.607 -0.382 1.00 94.38 81 GLU A CA 1
ATOM 570 C C . GLU A 1 81 ? 6.444 11.719 -1.489 1.00 94.38 81 GLU A C 1
ATOM 572 O O . GLU A 1 81 ? 7.605 12.043 -1.239 1.00 94.38 81 GLU A O 1
ATOM 577 N N . ASN A 1 82 ? 6.055 11.404 -2.718 1.00 89.00 82 ASN A N 1
ATOM 578 C CA . ASN A 1 82 ? 6.907 11.422 -3.903 1.00 89.00 82 ASN A CA 1
ATOM 579 C C . ASN A 1 82 ? 6.050 11.708 -5.162 1.00 89.00 82 ASN A C 1
ATOM 581 O O . ASN A 1 82 ? 4.827 11.745 -5.053 1.00 89.00 82 ASN A O 1
ATOM 585 N N . PRO A 1 83 ? 6.637 11.900 -6.363 1.00 85.81 83 PRO A N 1
ATOM 586 C CA . PRO A 1 83 ? 5.874 12.279 -7.561 1.00 85.81 83 PRO A CA 1
ATOM 587 C C . PRO A 1 83 ? 4.752 11.318 -7.986 1.00 85.81 83 PRO A C 1
ATOM 589 O O . PRO A 1 83 ? 3.895 11.713 -8.771 1.00 85.81 83 PRO A O 1
ATOM 592 N N . ALA A 1 84 ? 4.774 10.062 -7.528 1.00 81.50 84 ALA A N 1
ATOM 593 C CA . ALA A 1 84 ? 3.767 9.053 -7.853 1.00 81.50 84 ALA A CA 1
ATOM 594 C C . ALA A 1 84 ? 2.828 8.728 -6.675 1.00 81.50 84 ALA A C 1
ATOM 596 O O . ALA A 1 84 ? 1.729 8.220 -6.894 1.00 81.50 84 ALA A O 1
ATOM 597 N N . ASN A 1 85 ? 3.235 9.007 -5.433 1.00 89.62 85 ASN A N 1
ATOM 598 C CA . ASN A 1 85 ? 2.509 8.630 -4.225 1.00 89.62 85 ASN A CA 1
ATOM 599 C C . ASN A 1 85 ? 2.474 9.790 -3.217 1.00 89.62 85 ASN A C 1
ATOM 601 O O . ASN A 1 85 ? 3.495 10.152 -2.639 1.00 89.62 85 ASN A O 1
ATOM 605 N N . HIS A 1 86 ? 1.270 10.317 -2.978 1.00 94.88 86 HIS A N 1
ATOM 606 C CA . HIS A 1 86 ? 0.981 11.410 -2.038 1.00 94.88 86 HIS A CA 1
ATOM 607 C C . HIS A 1 86 ? 0.148 10.934 -0.834 1.00 94.88 86 HIS A C 1
ATOM 609 O O . HIS A 1 86 ? -0.679 11.673 -0.284 1.00 94.88 86 HIS A O 1
ATOM 615 N N . SER A 1 87 ? 0.288 9.666 -0.440 1.00 97.00 87 SER A N 1
ATOM 616 C CA . SER A 1 87 ? -0.501 9.066 0.644 1.00 97.00 87 SER A CA 1
ATOM 617 C C . SER A 1 87 ? -0.246 9.730 1.998 1.00 97.00 87 SER A C 1
ATOM 619 O O . SER A 1 87 ? -1.178 9.829 2.793 1.00 97.00 87 SER A O 1
ATOM 621 N N . LEU A 1 88 ? 0.956 10.257 2.261 1.00 97.75 88 LEU A N 1
ATOM 622 C CA . LEU A 1 88 ? 1.254 10.973 3.504 1.00 97.75 88 LEU A CA 1
ATOM 623 C C . LEU A 1 88 ? 0.459 12.281 3.620 1.00 97.75 88 LEU A C 1
ATOM 625 O O . LEU A 1 88 ? -0.221 12.494 4.627 1.00 97.75 88 LEU A O 1
ATOM 629 N N . THR A 1 89 ? 0.518 13.145 2.602 1.00 98.19 89 THR A N 1
ATOM 630 C CA . THR A 1 89 ? -0.256 14.399 2.589 1.00 98.19 89 THR A CA 1
ATOM 631 C C . THR A 1 89 ? -1.758 14.118 2.611 1.00 98.19 89 THR A C 1
ATOM 633 O O . THR A 1 89 ? -2.501 14.759 3.356 1.00 98.19 89 THR A O 1
ATOM 636 N N . THR A 1 90 ? -2.206 13.099 1.872 1.00 98.44 90 THR A N 1
ATOM 637 C CA . THR A 1 90 ? -3.608 12.656 1.876 1.00 98.44 90 THR A CA 1
ATOM 638 C C . THR A 1 90 ? -4.049 12.200 3.272 1.00 98.44 90 THR A C 1
ATOM 640 O O . THR A 1 90 ? -5.091 12.627 3.767 1.00 98.44 90 THR A O 1
ATOM 643 N N . ALA A 1 91 ? -3.238 11.388 3.957 1.00 98.81 91 ALA A N 1
ATOM 644 C CA . ALA A 1 91 ? -3.507 10.942 5.320 1.00 98.81 91 ALA A CA 1
ATOM 645 C C . ALA A 1 91 ? -3.601 12.118 6.303 1.00 98.81 91 ALA A C 1
ATOM 647 O O . ALA A 1 91 ? -4.502 12.138 7.144 1.00 98.81 91 ALA A O 1
ATOM 648 N N . ALA A 1 92 ? -2.713 13.110 6.192 1.00 98.75 92 ALA A N 1
ATOM 649 C CA . ALA A 1 92 ? -2.756 14.310 7.026 1.00 98.75 92 ALA A CA 1
ATOM 650 C C . ALA A 1 92 ? -4.072 15.076 6.835 1.00 98.75 92 ALA A C 1
ATOM 652 O O . ALA A 1 92 ? -4.750 15.384 7.815 1.00 98.75 92 ALA A O 1
ATOM 653 N N . ALA A 1 93 ? -4.484 15.296 5.584 1.00 98.69 93 ALA A N 1
ATOM 654 C CA . ALA A 1 93 ? -5.730 15.988 5.263 1.00 98.69 93 ALA A CA 1
ATOM 655 C C . ALA A 1 93 ? -6.975 15.243 5.780 1.00 98.69 93 ALA A C 1
ATOM 657 O O . ALA A 1 93 ? -7.866 15.856 6.364 1.00 98.69 93 ALA A O 1
ATOM 658 N N . LEU A 1 94 ? -7.028 13.918 5.611 1.00 98.69 94 LEU A N 1
ATOM 659 C CA . LEU A 1 94 ? -8.185 13.102 6.001 1.00 98.69 94 LEU A CA 1
ATOM 660 C C . LEU A 1 94 ? -8.309 12.889 7.514 1.00 98.69 94 LEU A C 1
ATOM 662 O O . LEU A 1 94 ? -9.405 12.646 8.021 1.00 98.69 94 LEU A O 1
ATOM 666 N N . THR A 1 95 ? -7.192 12.913 8.242 1.00 98.69 95 THR A N 1
ATOM 667 C CA . THR A 1 95 ? -7.175 12.622 9.685 1.00 98.69 95 THR A CA 1
ATOM 668 C C . THR A 1 95 ? -7.028 13.860 10.562 1.00 98.69 95 THR A C 1
ATOM 670 O O . THR A 1 95 ? -7.329 13.784 11.753 1.00 98.69 95 THR A O 1
ATOM 673 N N . GLY A 1 96 ? -6.540 14.975 10.010 1.00 98.56 96 GLY A N 1
ATOM 674 C CA . GLY A 1 96 ? -6.117 16.150 10.774 1.00 98.56 96 GLY A CA 1
ATOM 675 C C . GLY A 1 96 ? -4.869 15.9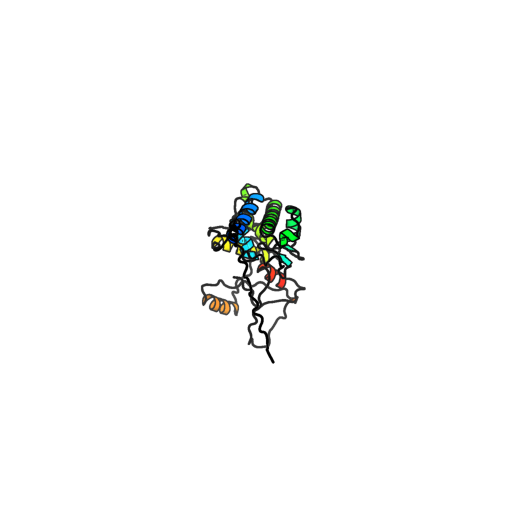10 11.632 1.00 98.56 96 GLY A C 1
ATOM 676 O O . GLY A 1 96 ? -4.549 16.729 12.492 1.00 98.56 96 GLY A O 1
ATOM 677 N N . ILE A 1 97 ? -4.178 14.779 11.454 1.00 98.62 97 ILE A N 1
ATOM 678 C CA . ILE A 1 97 ? -2.968 14.451 12.206 1.00 98.62 97 ILE A CA 1
ATOM 679 C C . ILE A 1 97 ? -1.774 15.143 11.557 1.00 98.62 97 ILE A C 1
ATOM 681 O O . ILE A 1 97 ? -1.590 15.094 10.343 1.00 98.62 97 ILE A O 1
ATOM 685 N N . ASP A 1 98 ? -0.932 15.739 12.398 1.00 98.25 98 ASP A N 1
ATOM 686 C CA . ASP A 1 98 ? 0.321 16.350 11.975 1.00 98.25 98 ASP A CA 1
ATOM 687 C C . ASP A 1 98 ? 1.215 15.355 11.193 1.00 98.25 98 ASP A C 1
ATOM 689 O O . ASP A 1 98 ? 1.418 14.220 11.654 1.00 98.25 98 ASP A O 1
ATOM 693 N N . PRO A 1 99 ? 1.794 15.750 10.041 1.00 97.56 99 PRO A N 1
ATOM 694 C CA . PRO A 1 99 ? 2.650 14.874 9.245 1.00 97.56 99 PRO A CA 1
ATOM 695 C C . PRO A 1 99 ? 3.827 14.268 10.016 1.00 97.56 99 PRO A C 1
ATOM 697 O O . PRO A 1 99 ? 4.179 13.118 9.766 1.00 97.56 99 PRO A O 1
ATOM 700 N N . ALA A 1 100 ? 4.430 14.973 10.979 1.00 96.31 100 ALA A N 1
ATOM 701 C CA . ALA A 1 100 ? 5.526 14.422 11.776 1.00 96.31 100 ALA A CA 1
ATOM 702 C C . ALA A 1 100 ? 5.056 13.249 12.646 1.00 96.31 100 ALA A C 1
ATOM 704 O O . ALA A 1 100 ? 5.772 12.254 12.787 1.00 96.31 100 ALA A O 1
ATOM 705 N N . ARG A 1 101 ? 3.822 13.309 13.164 1.00 97.38 101 ARG A N 1
ATOM 706 C CA . ARG A 1 101 ? 3.214 12.173 13.868 1.00 97.38 101 ARG A CA 1
ATOM 707 C C . ARG A 1 101 ? 2.904 11.025 12.918 1.00 97.38 101 ARG A C 1
ATOM 709 O O . ARG A 1 101 ? 3.220 9.892 13.246 1.00 97.38 101 ARG A O 1
ATOM 716 N N . LEU A 1 102 ? 2.361 11.291 11.730 1.00 97.88 102 LEU A N 1
ATOM 717 C CA . LEU A 1 102 ? 2.125 10.239 10.729 1.00 97.88 102 LEU A CA 1
ATOM 718 C C . LEU A 1 102 ? 3.414 9.515 10.305 1.00 97.88 102 LEU A C 1
ATOM 720 O O . LEU A 1 102 ? 3.359 8.340 9.945 1.00 97.88 102 LEU A O 1
ATOM 724 N N . ARG A 1 103 ? 4.566 10.195 10.370 1.00 96.56 103 ARG A N 1
ATOM 725 C CA . ARG A 1 103 ? 5.883 9.611 10.079 1.00 96.56 103 ARG A CA 1
ATOM 726 C C . ARG A 1 103 ? 6.431 8.752 11.220 1.00 96.56 103 ARG A C 1
ATOM 728 O O . ARG A 1 103 ? 6.958 7.678 10.954 1.00 96.56 103 ARG A O 1
ATOM 735 N N . GLY A 1 104 ? 6.348 9.232 12.464 1.00 92.62 104 GLY A N 1
ATOM 736 C CA . GLY A 1 104 ? 7.055 8.632 13.607 1.00 92.62 104 GLY A CA 1
ATOM 737 C C . GLY A 1 104 ? 6.194 7.870 14.621 1.00 92.62 104 GLY A C 1
ATOM 738 O O . GLY A 1 104 ? 6.726 7.069 15.383 1.00 92.62 104 GLY A O 1
ATOM 739 N N . ASP A 1 105 ? 4.881 8.102 14.659 1.00 96.00 105 ASP A N 1
ATOM 740 C CA . ASP A 1 105 ? 3.946 7.431 15.568 1.00 96.00 105 ASP A CA 1
ATOM 741 C C . ASP A 1 105 ? 3.235 6.304 14.811 1.00 96.00 105 ASP A C 1
ATOM 743 O O . ASP A 1 105 ? 2.480 6.530 13.865 1.00 96.00 105 ASP A O 1
ATOM 747 N N . THR A 1 106 ? 3.479 5.066 15.239 1.00 96.12 106 THR A N 1
ATOM 748 C CA . THR A 1 106 ? 2.935 3.869 14.587 1.00 96.12 106 THR A CA 1
ATOM 749 C C . THR A 1 106 ? 1.404 3.859 14.569 1.00 96.12 106 THR A C 1
ATOM 751 O O . THR A 1 106 ? 0.805 3.504 13.555 1.00 96.12 106 THR A O 1
ATOM 754 N N . ALA A 1 107 ? 0.741 4.277 15.651 1.00 97.38 107 ALA A N 1
ATOM 755 C CA . ALA A 1 107 ? -0.718 4.291 15.695 1.00 97.38 107 ALA A CA 1
ATOM 756 C C . ALA A 1 107 ? -1.293 5.375 14.776 1.00 97.38 107 ALA A C 1
ATOM 758 O O . ALA A 1 107 ? -2.288 5.137 14.087 1.00 97.38 107 ALA A O 1
ATOM 759 N N . ALA A 1 108 ? -0.645 6.541 14.720 1.00 98.31 108 ALA A N 1
ATOM 760 C CA . ALA A 1 108 ? -0.985 7.594 13.770 1.00 98.31 108 ALA A CA 1
ATOM 761 C C . ALA A 1 108 ? -0.794 7.132 12.317 1.00 98.31 108 ALA A C 1
ATOM 763 O O . ALA A 1 108 ? -1.689 7.328 11.500 1.00 98.31 108 ALA A O 1
ATOM 764 N N . ASN A 1 109 ? 0.323 6.471 12.008 1.00 98.56 109 ASN A N 1
ATOM 765 C CA . ASN A 1 109 ? 0.637 5.948 10.680 1.00 98.56 109 ASN A CA 1
ATOM 766 C C . ASN A 1 109 ? -0.419 4.938 10.192 1.00 98.56 109 ASN A C 1
ATOM 768 O O . ASN A 1 109 ? -0.985 5.102 9.111 1.00 98.56 109 ASN A O 1
ATOM 772 N N . VAL A 1 110 ? -0.770 3.955 11.032 1.00 98.69 110 VAL A N 1
ATOM 773 C CA . VAL A 1 110 ? -1.823 2.967 10.733 1.00 98.69 110 VAL A CA 1
ATOM 774 C C . VAL A 1 110 ? -3.186 3.636 10.546 1.00 98.69 110 VAL A C 1
ATOM 776 O O . VAL A 1 110 ? -3.939 3.287 9.634 1.00 98.69 110 VAL A O 1
ATOM 779 N N . ARG A 1 111 ? -3.497 4.643 11.370 1.00 98.81 111 ARG A N 1
ATOM 780 C CA . ARG A 1 111 ? -4.732 5.424 11.254 1.00 98.81 111 ARG A CA 1
ATOM 781 C C . ARG A 1 111 ? -4.795 6.227 9.953 1.00 98.81 111 ARG A C 1
ATOM 783 O O . ARG A 1 111 ? -5.839 6.240 9.308 1.00 98.81 111 ARG A O 1
ATOM 790 N N . GLY A 1 112 ? -3.690 6.861 9.568 1.00 98.81 112 GLY A N 1
ATOM 791 C CA . GLY A 1 112 ? -3.554 7.600 8.316 1.00 98.81 112 GLY A CA 1
ATOM 792 C C . GLY A 1 112 ? -3.775 6.709 7.098 1.00 98.81 112 GLY A C 1
ATOM 793 O O . GLY A 1 112 ? -4.594 7.033 6.242 1.00 98.81 112 GLY A O 1
ATOM 794 N N . ALA A 1 113 ? -3.133 5.542 7.066 1.00 98.75 113 ALA A N 1
ATOM 795 C CA . ALA A 1 113 ? -3.305 4.575 5.985 1.00 98.75 113 ALA A CA 1
ATOM 796 C C . ALA A 1 113 ? -4.747 4.061 5.871 1.00 98.75 113 ALA A C 1
ATOM 798 O O . ALA A 1 113 ? -5.298 3.992 4.773 1.00 98.75 113 ALA A O 1
ATOM 799 N N . ALA A 1 114 ? -5.393 3.753 7.001 1.00 98.88 114 ALA A N 1
ATOM 800 C CA . ALA A 1 114 ? -6.797 3.346 7.011 1.00 98.88 114 ALA A CA 1
ATOM 801 C C . ALA A 1 114 ? -7.726 4.448 6.472 1.00 98.88 114 ALA A C 1
ATOM 803 O O . ALA A 1 114 ? -8.683 4.144 5.760 1.00 98.88 114 ALA A O 1
ATOM 804 N N . ALA A 1 115 ? -7.427 5.718 6.766 1.00 98.88 115 ALA A N 1
ATOM 805 C CA . ALA A 1 115 ? -8.164 6.853 6.222 1.00 98.88 115 ALA A CA 1
ATOM 806 C C . ALA A 1 115 ? -8.001 6.969 4.700 1.00 98.88 115 ALA A C 1
ATOM 808 O O . ALA A 1 115 ? -8.998 7.109 3.997 1.00 98.88 115 ALA A O 1
ATOM 809 N N . VAL A 1 116 ? -6.772 6.840 4.188 1.00 98.81 116 VAL A N 1
ATOM 810 C CA . VAL A 1 116 ? -6.480 6.861 2.742 1.00 98.81 116 VAL A CA 1
ATOM 811 C C . VAL A 1 116 ? -7.200 5.722 2.017 1.00 98.81 116 VAL A C 1
ATOM 813 O O . VAL A 1 116 ? -7.900 5.959 1.036 1.00 98.81 116 VAL A O 1
ATOM 816 N N . LEU A 1 117 ? -7.108 4.491 2.530 1.00 98.69 117 LEU A N 1
ATOM 817 C CA . LEU A 1 117 ? -7.823 3.340 1.968 1.00 98.69 117 LEU A CA 1
ATOM 818 C C . LEU A 1 117 ? -9.331 3.569 1.947 1.00 98.69 117 LEU A C 1
ATOM 820 O O . LEU A 1 117 ? -10.003 3.219 0.977 1.00 98.69 117 LEU A O 1
ATOM 824 N N . ARG A 1 118 ? -9.871 4.166 3.013 1.00 98.38 118 ARG A N 1
ATOM 825 C CA . ARG A 1 118 ? -11.288 4.500 3.077 1.00 98.38 118 ARG A CA 1
ATOM 826 C C . ARG A 1 118 ? -11.680 5.570 2.056 1.00 98.38 118 ARG A C 1
ATOM 828 O O . ARG A 1 118 ? -12.733 5.427 1.448 1.00 98.38 118 ARG A O 1
ATOM 835 N N . ALA A 1 119 ? -10.847 6.579 1.821 1.00 98.25 119 ALA A N 1
ATOM 836 C CA . ALA A 1 119 ? -11.093 7.547 0.756 1.00 98.25 119 ALA A CA 1
ATOM 837 C C . ALA A 1 119 ? -11.134 6.864 -0.622 1.00 98.25 119 ALA A C 1
ATOM 839 O O . ALA A 1 119 ? -12.104 7.037 -1.348 1.00 98.25 119 ALA A O 1
ATOM 840 N N . TYR A 1 120 ? -10.187 5.973 -0.939 1.00 97.38 120 TYR A N 1
ATOM 841 C CA . TYR A 1 120 ? -10.213 5.219 -2.205 1.00 97.38 120 TYR A CA 1
ATOM 842 C C . TYR A 1 120 ? -11.431 4.294 -2.344 1.00 97.38 120 TYR A C 1
ATOM 844 O O . TYR A 1 120 ? -11.981 4.117 -3.434 1.00 97.38 120 TYR A O 1
ATOM 852 N N . ALA A 1 121 ? -11.881 3.700 -1.239 1.00 96.62 121 ALA A N 1
ATOM 853 C CA . ALA A 1 121 ? -13.128 2.947 -1.193 1.00 96.62 121 ALA A CA 1
ATOM 854 C C . ALA A 1 121 ? -14.354 3.826 -1.493 1.00 96.62 121 ALA A C 1
ATOM 856 O O . ALA A 1 121 ? -15.271 3.396 -2.191 1.00 96.62 121 ALA A O 1
ATOM 857 N N . ASP A 1 122 ? -14.381 5.043 -0.960 1.00 95.50 122 ASP A N 1
ATOM 858 C CA . ASP A 1 122 ? -15.488 5.978 -1.146 1.00 95.50 122 ASP A CA 1
ATOM 859 C C . ASP A 1 122 ? -15.499 6.539 -2.578 1.00 95.50 122 ASP A C 1
ATOM 861 O O . ASP A 1 122 ? -16.547 6.523 -3.224 1.00 95.50 122 ASP A O 1
ATOM 865 N N . ASP A 1 123 ? -14.332 6.895 -3.120 1.00 94.19 123 ASP A N 1
ATOM 866 C CA . ASP A 1 123 ? -14.160 7.395 -4.492 1.00 94.19 123 ASP A CA 1
ATOM 867 C C . ASP A 1 123 ? -14.512 6.350 -5.561 1.00 94.19 123 ASP A C 1
ATOM 869 O O . ASP A 1 123 ? -14.949 6.689 -6.659 1.00 94.19 123 ASP A O 1
ATOM 873 N N . SER A 1 124 ? -14.363 5.060 -5.242 1.00 90.44 124 SER A N 1
ATOM 874 C CA . SER A 1 124 ? -14.790 3.956 -6.116 1.00 90.44 124 SER A CA 1
ATOM 875 C C . SER A 1 124 ? -16.281 3.621 -6.000 1.00 90.44 124 SER A C 1
ATOM 877 O O . SER A 1 124 ? -16.760 2.711 -6.677 1.00 90.44 124 SER A O 1
ATOM 879 N N . GLY A 1 125 ? -17.030 4.345 -5.163 1.00 92.56 125 GLY A N 1
ATOM 880 C CA . GLY A 1 125 ? -18.466 4.150 -4.984 1.00 92.56 125 GLY A CA 1
ATOM 881 C C . GLY A 1 125 ? -18.837 2.921 -4.152 1.00 92.56 125 GLY A C 1
ATOM 882 O O . GLY A 1 125 ? -19.991 2.494 -4.198 1.00 92.56 125 GLY A O 1
ATOM 883 N N . MET A 1 126 ? -17.905 2.341 -3.378 1.00 95.06 126 MET A N 1
ATOM 884 C CA . MET A 1 126 ? -18.222 1.181 -2.540 1.00 95.06 126 MET A CA 1
ATOM 885 C C . MET A 1 126 ? -19.279 1.533 -1.491 1.00 95.06 126 MET A C 1
ATOM 887 O O . MET A 1 126 ? -19.113 2.446 -0.669 1.00 95.06 126 MET A O 1
ATOM 891 N N . SER A 1 127 ? -20.356 0.752 -1.458 1.00 94.12 127 SER A N 1
ATOM 892 C CA . SER A 1 127 ? -21.382 0.879 -0.431 1.00 94.12 127 SER A CA 1
ATOM 893 C C . SER A 1 127 ? -20.852 0.436 0.938 1.00 94.12 127 SER A C 1
ATOM 895 O O . SER A 1 127 ? -19.814 -0.215 1.076 1.00 94.12 127 SER A O 1
ATOM 897 N N . ARG A 1 128 ? -21.606 0.734 2.002 1.00 89.94 128 ARG A N 1
ATOM 898 C CA . ARG A 1 128 ? -21.291 0.212 3.343 1.00 89.94 128 ARG A CA 1
ATOM 899 C C . ARG A 1 128 ? -21.286 -1.323 3.378 1.00 89.94 128 ARG A C 1
ATOM 901 O O . ARG A 1 128 ? -20.488 -1.891 4.115 1.00 89.94 128 ARG A O 1
ATOM 908 N N . GLY A 1 129 ? -22.156 -1.974 2.600 1.00 92.19 129 GLY A N 1
ATOM 909 C CA . GLY A 1 129 ? -22.195 -3.433 2.493 1.00 92.19 129 GLY A CA 1
ATOM 910 C C . GLY A 1 129 ? -20.943 -3.991 1.818 1.00 92.19 129 GLY A C 1
ATOM 911 O O . GLY A 1 129 ? -20.372 -4.966 2.303 1.00 92.19 129 GLY A O 1
ATOM 912 N N . ASP A 1 130 ? -20.463 -3.324 0.768 1.00 94.94 130 ASP A N 1
ATOM 913 C CA . ASP A 1 130 ? -19.242 -3.714 0.052 1.00 94.94 130 ASP A CA 1
ATOM 914 C C . ASP A 1 130 ? -18.012 -3.634 0.946 1.00 94.94 130 ASP A C 1
ATOM 916 O O . ASP A 1 130 ? -17.204 -4.556 0.964 1.00 94.94 130 ASP A O 1
ATOM 920 N N . ARG A 1 131 ? -17.922 -2.598 1.788 1.00 95.19 131 ARG A N 1
ATOM 921 C CA . ARG A 1 131 ? -16.803 -2.429 2.728 1.00 95.19 131 ARG A CA 1
ATOM 922 C C . ARG A 1 131 ? -16.653 -3.586 3.726 1.00 95.19 131 ARG A C 1
ATOM 924 O O . ARG A 1 131 ? -15.546 -3.822 4.204 1.00 95.19 131 ARG A O 1
ATOM 931 N N . ASN A 1 132 ? -17.710 -4.356 3.993 1.00 93.19 132 ASN A N 1
ATOM 932 C CA . ASN A 1 132 ? -17.635 -5.549 4.846 1.00 93.19 132 ASN A CA 1
ATOM 933 C C . ASN A 1 132 ? -17.057 -6.778 4.121 1.00 93.19 132 ASN A C 1
ATOM 935 O O . ASN A 1 132 ? -16.693 -7.765 4.763 1.00 93.19 132 ASN A O 1
ATOM 939 N N . ARG A 1 133 ? -16.968 -6.745 2.788 1.00 95.50 133 ARG A N 1
ATOM 940 C CA . ARG A 1 133 ? -16.463 -7.840 1.959 1.00 95.50 133 ARG A CA 1
ATOM 941 C C . ARG A 1 133 ? -15.008 -7.555 1.622 1.00 95.50 133 ARG A C 1
ATOM 943 O O . ARG A 1 133 ? -14.731 -6.708 0.785 1.00 95.50 133 ARG A O 1
ATOM 950 N N . ILE A 1 134 ? -14.069 -8.285 2.236 1.00 97.50 134 ILE A N 1
ATOM 951 C CA . ILE A 1 134 ? -12.628 -8.106 1.958 1.00 97.50 134 ILE A CA 1
ATOM 952 C C . ILE A 1 134 ? -12.346 -8.122 0.452 1.00 97.50 134 ILE A C 1
ATOM 954 O O . ILE A 1 134 ? -11.594 -7.278 -0.008 1.00 97.50 134 ILE A O 1
ATOM 958 N N . ALA A 1 135 ? -12.996 -9.015 -0.301 1.00 97.75 135 ALA A N 1
ATOM 959 C CA . ALA A 1 135 ? -12.858 -9.132 -1.752 1.00 97.75 135 ALA A CA 1
ATOM 960 C C . ALA A 1 135 ? -13.074 -7.816 -2.524 1.00 97.75 135 ALA A C 1
ATOM 962 O O . ALA A 1 135 ? -12.349 -7.571 -3.487 1.00 97.75 135 ALA A O 1
ATOM 963 N N . ALA A 1 136 ? -14.009 -6.967 -2.084 1.00 97.94 136 ALA A N 1
ATOM 964 C CA . ALA A 1 136 ? -14.368 -5.719 -2.759 1.00 97.94 136 ALA A CA 1
ATOM 965 C C . ALA A 1 136 ? -13.270 -4.646 -2.669 1.00 97.94 136 ALA A C 1
ATOM 967 O O . ALA A 1 136 ? -13.215 -3.739 -3.492 1.00 97.94 136 ALA A O 1
ATOM 968 N N . TRP A 1 137 ? -12.351 -4.757 -1.705 1.00 98.31 137 TRP A N 1
ATOM 969 C CA . TRP A 1 137 ? -11.318 -3.746 -1.473 1.00 98.31 137 TRP A CA 1
ATOM 970 C C . TRP A 1 137 ? -10.164 -3.781 -2.478 1.00 98.31 137 TRP A C 1
ATOM 972 O O . TRP A 1 137 ? -9.291 -2.919 -2.418 1.00 98.31 137 TRP A O 1
ATOM 982 N N . TYR A 1 138 ? -10.107 -4.766 -3.380 1.00 98.06 138 TYR A N 1
ATOM 983 C CA . TYR A 1 138 ? -8.964 -4.953 -4.278 1.00 98.06 138 TYR A CA 1
ATOM 984 C C . TYR A 1 138 ? -8.583 -3.683 -5.061 1.00 98.06 138 TYR A C 1
ATOM 986 O O . TYR A 1 138 ? -7.398 -3.342 -5.052 1.00 98.06 138 TYR A O 1
ATOM 994 N N . PRO A 1 139 ? -9.522 -2.917 -5.655 1.00 97.00 139 PRO A N 1
ATOM 995 C CA . PRO A 1 139 ? -9.162 -1.694 -6.368 1.00 97.00 139 PRO A CA 1
ATOM 996 C C . PRO A 1 139 ? -8.551 -0.618 -5.459 1.00 97.00 139 PRO A C 1
ATOM 998 O O . PRO A 1 139 ? -7.598 0.045 -5.859 1.00 97.00 139 PRO A O 1
ATOM 1001 N N . ALA A 1 140 ? -9.041 -0.479 -4.221 1.00 97.69 140 ALA A N 1
ATOM 1002 C CA . ALA A 1 140 ? -8.490 0.465 -3.246 1.00 97.69 140 ALA A CA 1
ATOM 1003 C C . ALA A 1 140 ? -7.078 0.060 -2.787 1.00 97.69 140 ALA A C 1
ATOM 1005 O O . ALA A 1 140 ? -6.213 0.915 -2.622 1.00 97.69 140 ALA A O 1
ATOM 1006 N N . VAL A 1 141 ? -6.823 -1.244 -2.633 1.00 97.88 141 VAL A N 1
ATOM 1007 C CA . VAL A 1 141 ? -5.486 -1.782 -2.324 1.00 97.88 141 VAL A CA 1
ATOM 1008 C C . VAL A 1 141 ? -4.514 -1.524 -3.474 1.00 97.88 141 VAL A C 1
ATOM 1010 O O . VAL A 1 141 ? -3.388 -1.096 -3.241 1.00 97.88 141 VAL A O 1
ATOM 1013 N N . ALA A 1 142 ? -4.943 -1.760 -4.715 1.00 96.00 142 ALA A N 1
ATOM 1014 C CA . ALA A 1 142 ? -4.120 -1.507 -5.893 1.00 96.00 142 ALA A CA 1
ATOM 1015 C C . ALA A 1 142 ? -3.777 -0.013 -6.032 1.00 96.00 142 ALA A C 1
ATOM 1017 O O . ALA A 1 142 ? -2.629 0.322 -6.312 1.00 96.00 142 ALA A O 1
ATOM 1018 N N . ALA A 1 143 ? -4.736 0.881 -5.765 1.00 94.88 143 ALA A N 1
ATOM 1019 C CA . ALA A 1 143 ? -4.500 2.325 -5.738 1.00 94.88 143 ALA A CA 1
ATOM 1020 C C . ALA A 1 143 ? -3.520 2.743 -4.624 1.00 94.88 143 ALA A C 1
ATOM 1022 O O . ALA A 1 143 ? -2.642 3.571 -4.859 1.00 94.88 143 ALA A O 1
ATOM 1023 N N . TYR A 1 144 ? -3.619 2.130 -3.438 1.00 96.06 144 TYR A N 1
ATOM 1024 C CA . TYR A 1 144 ? -2.748 2.423 -2.293 1.00 96.06 144 TYR A CA 1
ATOM 1025 C C . TYR A 1 144 ? -1.262 2.169 -2.562 1.00 96.06 144 TYR A C 1
ATOM 1027 O O . TYR A 1 144 ? -0.420 2.871 -2.008 1.00 96.06 144 TYR A O 1
ATOM 1035 N N . ALA A 1 145 ? -0.934 1.240 -3.465 1.00 90.62 145 ALA A N 1
ATOM 1036 C CA . ALA A 1 145 ? 0.449 0.967 -3.853 1.00 90.62 145 ALA A CA 1
ATOM 1037 C C . ALA A 1 145 ? 1.177 2.196 -4.437 1.00 90.62 145 ALA A C 1
ATOM 1039 O O . ALA A 1 145 ? 2.406 2.191 -4.502 1.00 90.62 145 ALA A O 1
ATOM 1040 N N . GLY A 1 146 ? 0.443 3.221 -4.903 1.00 88.06 146 GLY A N 1
ATOM 1041 C CA . GLY A 1 146 ? 1.024 4.445 -5.465 1.00 88.06 146 GLY A CA 1
ATOM 1042 C C . GLY A 1 146 ? 1.952 4.179 -6.652 1.00 88.06 146 GLY A C 1
ATOM 1043 O O . GLY A 1 146 ? 2.951 4.872 -6.840 1.00 88.06 146 GLY A O 1
ATOM 1044 N N . ALA A 1 147 ? 1.669 3.116 -7.409 1.00 86.44 147 ALA A N 1
ATOM 1045 C CA . ALA A 1 147 ? 2.490 2.689 -8.529 1.00 86.44 147 ALA A CA 1
ATOM 1046 C C . ALA A 1 147 ? 2.159 3.490 -9.796 1.00 86.44 147 ALA A C 1
ATOM 1048 O O . ALA A 1 147 ? 0.998 3.783 -10.073 1.00 86.44 147 ALA A O 1
ATOM 1049 N N . SER A 1 148 ? 3.178 3.777 -10.608 1.00 81.88 148 SER A N 1
ATOM 1050 C CA . SER A 1 148 ? 3.032 4.524 -11.869 1.00 81.88 148 SER A CA 1
ATOM 1051 C C . SER A 1 148 ? 2.371 3.728 -13.005 1.00 81.88 148 SER A C 1
ATOM 1053 O O . SER A 1 148 ? 2.010 4.306 -14.029 1.00 81.88 148 SER A O 1
ATOM 1055 N N . SER A 1 149 ? 2.199 2.411 -12.843 1.00 86.62 149 SER A N 1
ATOM 1056 C CA . SER A 1 149 ? 1.556 1.538 -13.826 1.00 86.62 149 SER A CA 1
ATOM 1057 C C . SER A 1 149 ? 0.505 0.632 -13.186 1.00 86.62 149 SER A C 1
ATOM 1059 O O . SER A 1 149 ? 0.690 0.109 -12.083 1.00 86.62 149 SER A O 1
ATOM 1061 N N . ASP A 1 150 ? -0.585 0.378 -13.917 1.00 90.19 150 ASP A N 1
ATOM 1062 C CA . ASP A 1 150 ? -1.646 -0.531 -13.467 1.00 90.19 150 ASP A CA 1
ATOM 1063 C C . ASP A 1 150 ? -1.127 -1.963 -13.254 1.00 90.19 150 ASP A C 1
ATOM 1065 O O . ASP A 1 150 ? -1.613 -2.673 -12.375 1.00 90.19 150 ASP A O 1
ATOM 1069 N N . VAL A 1 151 ? -0.108 -2.386 -14.012 1.00 88.31 151 VAL A N 1
ATOM 1070 C CA . VAL A 1 151 ? 0.538 -3.695 -13.834 1.00 88.31 151 VAL A CA 1
ATOM 1071 C C . VAL A 1 151 ? 1.220 -3.781 -12.468 1.00 88.31 151 VAL A C 1
ATOM 1073 O O . VAL A 1 151 ? 1.010 -4.753 -11.744 1.00 88.31 151 VAL A O 1
ATOM 1076 N N . ALA A 1 152 ? 2.000 -2.767 -12.081 1.00 86.12 152 ALA A N 1
ATOM 1077 C CA . ALA A 1 152 ? 2.661 -2.739 -10.777 1.00 86.12 152 ALA A CA 1
ATOM 1078 C C . ALA A 1 152 ? 1.646 -2.632 -9.622 1.00 86.12 152 ALA A C 1
ATOM 1080 O O . ALA A 1 152 ? 1.781 -3.340 -8.621 1.00 86.12 152 ALA A O 1
ATOM 1081 N N . ALA A 1 153 ? 0.586 -1.833 -9.791 1.00 91.81 153 ALA A N 1
ATOM 1082 C CA . ALA A 1 153 ? -0.525 -1.751 -8.841 1.00 91.81 153 ALA A CA 1
ATOM 1083 C C . ALA A 1 153 ? -1.210 -3.118 -8.644 1.00 91.81 153 ALA A C 1
ATOM 1085 O O . ALA A 1 153 ? -1.385 -3.575 -7.510 1.00 91.81 153 ALA A O 1
ATOM 1086 N N . ARG A 1 154 ? -1.512 -3.822 -9.746 1.00 92.62 154 ARG A N 1
ATOM 1087 C CA . ARG A 1 154 ? -2.089 -5.174 -9.734 1.00 92.62 154 ARG A CA 1
ATOM 1088 C C . ARG A 1 154 ? -1.176 -6.173 -9.019 1.00 92.62 154 ARG A C 1
ATOM 1090 O O . ARG A 1 154 ? -1.640 -6.927 -8.171 1.00 92.62 154 ARG A O 1
ATOM 1097 N N . MET A 1 155 ? 0.130 -6.153 -9.295 1.00 88.50 155 MET A N 1
ATOM 1098 C CA . MET A 1 155 ? 1.102 -7.040 -8.637 1.00 88.50 155 MET A CA 1
ATOM 1099 C C . MET A 1 155 ? 1.217 -6.808 -7.123 1.00 88.50 155 MET A C 1
ATOM 1101 O O . MET A 1 155 ? 1.497 -7.762 -6.385 1.00 88.50 155 MET A O 1
ATOM 1105 N N . SER A 1 156 ? 1.023 -5.565 -6.666 1.00 90.94 156 SER A N 1
ATOM 1106 C CA . SER A 1 156 ? 0.970 -5.227 -5.240 1.00 90.94 156 SER A CA 1
ATOM 1107 C C . SER A 1 156 ? -0.295 -5.787 -4.590 1.00 90.94 156 SER A C 1
ATOM 1109 O O . SER A 1 156 ? -0.220 -6.559 -3.632 1.00 90.94 156 SER A O 1
ATOM 1111 N N . ALA A 1 157 ? -1.463 -5.506 -5.174 1.00 96.25 157 ALA A N 1
ATOM 1112 C CA . ALA A 1 157 ? -2.732 -6.021 -4.670 1.00 96.25 157 ALA A CA 1
ATOM 1113 C C . ALA A 1 157 ? -2.771 -7.558 -4.673 1.00 96.25 157 ALA A C 1
ATOM 1115 O O . ALA A 1 157 ? -3.147 -8.172 -3.675 1.00 96.25 157 ALA A O 1
ATOM 1116 N N . ASP A 1 158 ? -2.287 -8.210 -5.731 1.00 93.75 158 ASP A N 1
ATOM 1117 C CA . ASP A 1 158 ? -2.175 -9.670 -5.787 1.00 93.75 158 ASP A CA 1
ATOM 1118 C C . ASP A 1 158 ? -1.304 -10.234 -4.654 1.00 93.75 158 ASP A C 1
ATOM 1120 O O . ASP A 1 158 ? -1.612 -11.302 -4.113 1.00 93.75 158 ASP A O 1
ATOM 1124 N N . HIS A 1 159 ? -0.251 -9.516 -4.246 1.00 92.50 159 HIS A N 1
ATOM 1125 C CA . HIS A 1 159 ? 0.574 -9.913 -3.109 1.00 92.50 159 HIS A CA 1
ATOM 1126 C C . HIS A 1 159 ? -0.181 -9.802 -1.783 1.00 92.50 159 HIS A C 1
ATOM 1128 O O . HIS A 1 159 ? -0.217 -10.782 -1.037 1.00 92.50 159 HIS A O 1
ATOM 1134 N N . VAL A 1 160 ? -0.863 -8.682 -1.527 1.00 97.12 160 VAL A N 1
ATOM 1135 C CA . VAL A 1 160 ? -1.702 -8.501 -0.328 1.00 97.12 160 VAL A CA 1
ATOM 1136 C C . VAL A 1 160 ? -2.742 -9.620 -0.213 1.00 97.12 160 VAL A C 1
ATOM 1138 O O . VAL A 1 160 ? -2.893 -10.237 0.842 1.00 97.12 160 VAL A O 1
ATOM 1141 N N . TYR A 1 161 ? -3.413 -9.967 -1.312 1.00 97.25 161 TYR A N 1
ATOM 1142 C CA . TYR A 1 161 ? -4.393 -11.057 -1.312 1.00 97.25 161 TYR A CA 1
ATOM 1143 C C . TYR A 1 161 ? -3.755 -12.446 -1.203 1.00 97.25 161 TYR A C 1
ATOM 1145 O O . TYR A 1 161 ? -4.388 -13.367 -0.687 1.00 97.25 161 TYR A O 1
ATOM 1153 N N . SER A 1 162 ? -2.503 -12.622 -1.636 1.00 94.94 162 SER A N 1
ATOM 1154 C CA . SER A 1 162 ? -1.751 -13.850 -1.355 1.00 94.94 162 SER A CA 1
ATOM 1155 C C . SER A 1 162 ? -1.446 -14.004 0.138 1.00 94.94 162 SER A C 1
ATOM 1157 O O . SER A 1 162 ? -1.642 -15.097 0.667 1.00 94.94 162 SER A O 1
ATOM 1159 N N . LEU A 1 163 ? -1.085 -12.915 0.829 1.00 95.19 163 LEU A N 1
ATOM 1160 C CA . LEU A 1 163 ? -0.853 -12.908 2.277 1.00 95.19 163 LEU A CA 1
ATOM 1161 C C . LEU A 1 163 ? -2.137 -13.242 3.043 1.00 95.19 163 LEU A C 1
ATOM 1163 O O . LEU A 1 163 ? -2.108 -14.042 3.969 1.00 95.19 163 LEU A O 1
ATOM 1167 N N . LEU A 1 164 ? -3.288 -12.711 2.618 1.00 97.88 164 LEU A N 1
ATOM 1168 C CA . LEU A 1 164 ? -4.584 -13.074 3.205 1.00 97.88 164 LEU A CA 1
ATOM 1169 C C . LEU A 1 164 ? -4.915 -14.564 3.029 1.00 97.88 164 LEU A C 1
ATOM 1171 O O . LEU A 1 164 ? -5.452 -15.188 3.944 1.00 97.88 164 LEU A O 1
ATOM 1175 N N . ARG A 1 165 ? -4.582 -15.151 1.872 1.00 97.38 165 ARG A N 1
ATOM 1176 C CA . ARG A 1 165 ? -4.790 -16.586 1.621 1.00 97.38 165 ARG A CA 1
ATOM 1177 C C . ARG A 1 165 ? -3.860 -17.484 2.424 1.00 97.38 165 ARG A C 1
ATOM 1179 O O . ARG A 1 165 ? -4.277 -18.562 2.825 1.00 97.38 165 ARG A O 1
ATOM 1186 N N . GLN A 1 166 ? -2.623 -17.054 2.650 1.00 95.25 166 GLN A N 1
ATOM 1187 C CA . GLN A 1 166 ? -1.611 -17.832 3.372 1.00 95.25 166 GLN A CA 1
ATOM 1188 C C . GLN A 1 166 ? -1.672 -17.621 4.890 1.00 95.25 166 GLN A C 1
ATOM 1190 O O . GLN A 1 166 ? -1.261 -18.494 5.650 1.00 95.25 166 GLN A O 1
ATOM 1195 N N . GLY A 1 167 ? -2.217 -16.487 5.328 1.00 95.69 167 GLY A N 1
ATOM 1196 C CA . GLY A 1 167 ? -2.106 -16.015 6.698 1.00 95.69 167 GLY A CA 1
ATOM 1197 C C . GLY A 1 167 ? -0.763 -15.331 6.961 1.00 95.69 167 GLY A C 1
ATOM 1198 O O . GLY A 1 167 ? 0.198 -15.454 6.204 1.00 95.69 167 GLY A O 1
ATOM 1199 N N . ILE A 1 168 ? -0.709 -14.589 8.062 1.00 95.56 168 ILE A N 1
ATOM 1200 C CA . ILE A 1 168 ? 0.487 -13.896 8.543 1.00 95.56 168 ILE A CA 1
ATOM 1201 C C . ILE A 1 168 ? 0.706 -14.329 9.988 1.00 95.56 168 ILE A C 1
ATOM 1203 O O . ILE A 1 168 ? -0.190 -14.203 10.823 1.00 95.56 168 ILE A O 1
ATOM 1207 N N . ALA A 1 169 ? 1.895 -14.845 10.283 1.00 93.00 169 ALA A N 1
ATOM 1208 C CA . ALA A 1 169 ? 2.320 -15.145 11.644 1.00 93.00 169 ALA A CA 1
ATOM 1209 C C . ALA A 1 169 ? 3.002 -13.925 12.290 1.00 93.00 169 ALA A C 1
ATOM 1211 O O . ALA A 1 169 ? 3.370 -12.967 11.614 1.00 93.00 169 ALA A O 1
ATOM 1212 N N . GLY A 1 170 ? 3.219 -13.980 13.605 1.00 89.31 170 GLY A N 1
ATOM 1213 C CA . GLY A 1 170 ? 3.979 -12.965 14.337 1.00 89.31 170 GLY A CA 1
ATOM 1214 C C . GLY A 1 170 ? 3.105 -12.075 15.228 1.00 89.31 170 GLY A C 1
ATOM 1215 O O . GLY A 1 170 ? 2.060 -12.529 15.694 1.00 89.31 170 GLY A O 1
ATOM 1216 N N . PRO A 1 171 ? 3.534 -10.831 15.515 1.00 86.50 171 PRO A N 1
ATOM 1217 C CA . PRO A 1 171 ? 2.944 -10.005 16.575 1.00 86.50 171 PRO A CA 1
ATOM 1218 C C . PRO A 1 171 ? 1.511 -9.552 16.278 1.00 86.50 171 PRO A C 1
ATOM 1220 O O . PRO A 1 171 ? 0.757 -9.242 17.194 1.00 86.50 171 PRO A O 1
ATOM 1223 N N . VAL A 1 172 ? 1.130 -9.515 15.001 1.00 94.94 172 VAL A N 1
ATOM 1224 C CA . VAL A 1 172 ? -0.210 -9.132 14.553 1.00 94.94 172 VAL A CA 1
ATOM 1225 C C . VAL A 1 172 ? -0.714 -10.227 13.615 1.00 94.94 172 VAL A C 1
ATOM 1227 O O . VAL A 1 172 ? -0.669 -10.063 12.397 1.00 94.94 172 VAL A O 1
ATOM 1230 N N . PRO A 1 173 ? -1.141 -11.381 14.155 1.00 95.62 173 PRO A N 1
ATOM 1231 C CA . PRO A 1 173 ? -1.451 -12.533 13.327 1.00 95.62 173 PRO A CA 1
ATOM 1232 C C . PRO A 1 173 ? -2.693 -12.280 12.467 1.00 95.62 173 PRO A C 1
ATOM 1234 O O . PRO A 1 173 ? -3.635 -11.599 12.891 1.00 95.62 173 PRO A O 1
ATOM 1237 N N . VAL A 1 174 ? -2.693 -12.856 11.268 1.00 97.44 174 VAL A N 1
ATOM 1238 C CA . VAL A 1 174 ? -3.831 -12.923 10.346 1.00 97.44 174 VAL A CA 1
ATOM 1239 C C . VAL A 1 174 ? -4.046 -14.385 9.991 1.00 97.44 174 VAL A C 1
ATOM 1241 O O . VAL A 1 174 ? -3.134 -15.048 9.500 1.00 97.44 174 VAL A O 1
ATOM 1244 N N . ALA A 1 175 ? -5.248 -14.899 10.239 1.00 97.69 175 ALA A N 1
ATOM 1245 C CA . ALA A 1 175 ? -5.588 -16.259 9.847 1.00 97.69 175 ALA A CA 1
ATOM 1246 C C . ALA A 1 175 ? -5.722 -16.361 8.321 1.00 97.69 175 ALA A C 1
ATOM 1248 O O . ALA A 1 175 ? -6.314 -15.486 7.682 1.00 97.69 175 ALA A O 1
ATOM 1249 N N . ALA A 1 176 ? -5.207 -17.454 7.758 1.00 96.50 176 ALA A N 1
ATOM 1250 C CA . ALA A 1 176 ? -5.417 -17.811 6.362 1.00 96.50 176 ALA A CA 1
ATOM 1251 C C . ALA A 1 176 ? -6.918 -17.869 6.038 1.00 96.50 176 ALA A C 1
ATOM 1253 O O . ALA A 1 176 ? -7.713 -18.401 6.818 1.00 96.50 176 ALA A O 1
ATOM 1254 N N . ARG A 1 177 ? -7.312 -17.336 4.881 1.00 95.75 177 ARG A N 1
ATOM 1255 C CA . ARG A 1 177 ? -8.702 -17.366 4.409 1.00 95.75 177 ARG A CA 1
ATOM 1256 C C . ARG A 1 177 ? -8.787 -17.540 2.905 1.00 95.75 177 ARG A C 1
ATOM 1258 O O . ARG A 1 177 ? -8.037 -16.911 2.164 1.00 95.75 177 ARG A O 1
ATOM 1265 N N . ASP A 1 178 ? -9.755 -18.322 2.441 1.00 94.38 178 ASP A N 1
ATOM 1266 C CA . ASP A 1 178 ? -10.051 -18.369 1.012 1.00 94.38 178 ASP A CA 1
ATOM 1267 C C . ASP A 1 178 ? -10.748 -17.067 0.594 1.00 94.38 178 ASP A C 1
ATOM 1269 O O . ASP A 1 178 ? -11.910 -16.820 0.919 1.00 94.38 178 ASP A O 1
ATOM 1273 N N . VAL A 1 179 ? -9.995 -16.189 -0.069 1.00 95.25 179 VAL A N 1
ATOM 1274 C CA . VAL A 1 179 ? -10.483 -14.914 -0.587 1.00 95.25 179 VAL A CA 1
ATOM 1275 C C . VAL A 1 179 ? -10.207 -14.825 -2.082 1.00 95.25 179 VAL A C 1
ATOM 1277 O O . VAL A 1 179 ? -9.061 -14.874 -2.550 1.00 95.25 179 VAL A O 1
ATOM 1280 N N . ARG A 1 180 ? -11.292 -14.655 -2.836 1.00 95.69 180 ARG A N 1
ATOM 1281 C CA . ARG A 1 180 ? -11.262 -14.337 -4.261 1.00 95.69 180 ARG A CA 1
ATOM 1282 C C . ARG A 1 180 ? -11.463 -12.830 -4.420 1.00 95.69 180 ARG A C 1
ATOM 1284 O O . ARG A 1 180 ? -12.540 -12.358 -4.072 1.00 95.69 180 ARG A O 1
ATOM 1291 N N . PRO A 1 181 ? -10.447 -12.073 -4.865 1.00 97.00 181 PRO A N 1
ATOM 1292 C CA . PRO A 1 181 ? -10.572 -10.628 -5.011 1.00 97.00 181 PRO A CA 1
ATOM 1293 C C . PRO A 1 181 ? -11.545 -10.239 -6.127 1.00 97.00 181 PRO A C 1
ATOM 1295 O O . PRO A 1 181 ? -11.560 -10.858 -7.191 1.00 97.00 181 PRO A O 1
ATOM 1298 N N . GLU A 1 182 ? -12.290 -9.159 -5.915 1.00 97.00 182 GLU A N 1
ATOM 1299 C CA . GLU A 1 182 ? -13.061 -8.480 -6.956 1.00 97.00 182 GLU A CA 1
ATOM 1300 C C . GLU A 1 182 ? -12.147 -7.485 -7.667 1.00 97.00 182 GLU A C 1
ATOM 1302 O O . GLU A 1 182 ? -11.997 -6.342 -7.249 1.00 97.00 182 GLU A O 1
ATOM 1307 N N . LEU A 1 183 ? -11.503 -7.938 -8.746 1.00 94.69 183 LEU A N 1
ATOM 1308 C CA . LEU A 1 183 ? -10.448 -7.179 -9.429 1.00 94.69 183 LEU A CA 1
ATOM 1309 C C . LEU A 1 183 ? -10.912 -5.813 -9.967 1.00 94.69 183 LEU A C 1
ATOM 1311 O O . LEU A 1 183 ? -10.089 -4.919 -10.169 1.00 94.69 183 LEU A O 1
ATOM 1315 N N . GLY A 1 184 ? -12.214 -5.637 -10.210 1.00 93.62 184 GLY A N 1
ATOM 1316 C CA . GLY A 1 184 ? -12.763 -4.417 -10.801 1.00 93.62 184 GLY A CA 1
ATOM 1317 C C . GLY A 1 184 ? -12.063 -4.088 -12.121 1.00 93.62 184 GLY A C 1
ATOM 1318 O O . GLY A 1 184 ? -11.838 -4.976 -12.944 1.00 93.62 184 GLY A O 1
ATOM 1319 N N . ARG A 1 185 ? -11.638 -2.829 -12.290 1.00 92.50 185 ARG A N 1
ATOM 1320 C CA . ARG A 1 185 ? -10.916 -2.369 -13.493 1.00 92.50 185 ARG A CA 1
ATOM 1321 C C . ARG A 1 185 ? -9.603 -3.118 -13.766 1.00 92.50 185 ARG A C 1
ATOM 1323 O O . ARG A 1 185 ? -9.104 -3.090 -14.883 1.00 92.50 185 ARG A O 1
ATOM 1330 N N . TYR A 1 186 ? -9.029 -3.773 -12.755 1.00 93.50 186 TYR A N 1
ATOM 1331 C CA . TYR A 1 186 ? -7.774 -4.512 -12.895 1.00 93.50 186 TYR A CA 1
ATOM 1332 C C . TYR A 1 186 ? -7.961 -5.905 -13.507 1.00 93.50 186 TYR A C 1
ATOM 1334 O O . TYR A 1 186 ? -6.965 -6.580 -13.768 1.00 93.50 186 TYR A O 1
ATOM 1342 N N . ALA A 1 187 ? -9.202 -6.348 -13.752 1.00 93.50 187 ALA A N 1
ATOM 1343 C CA . ALA A 1 187 ? -9.473 -7.628 -14.406 1.00 93.50 187 ALA A CA 1
ATOM 1344 C C . ALA A 1 187 ? -8.779 -7.722 -15.778 1.00 93.50 187 ALA A C 1
ATOM 1346 O O . ALA A 1 187 ? -8.120 -8.728 -16.057 1.00 93.50 187 ALA A O 1
ATOM 1347 N N . ASP A 1 188 ? -8.834 -6.635 -16.552 1.00 90.75 188 ASP A N 1
ATOM 1348 C CA . ASP A 1 188 ? -8.308 -6.549 -17.920 1.00 90.75 188 ASP A CA 1
ATOM 1349 C C . ASP A 1 188 ? -6.819 -6.163 -17.987 1.00 90.75 188 ASP A C 1
ATOM 1351 O O . ASP A 1 188 ? -6.203 -6.186 -19.053 1.00 90.75 188 ASP A O 1
ATOM 1355 N N . VAL A 1 189 ? -6.199 -5.832 -16.849 1.00 90.12 189 VAL A N 1
ATOM 1356 C CA . VAL A 1 189 ? -4.780 -5.450 -16.785 1.00 90.12 189 VAL A CA 1
ATOM 1357 C C . VAL A 1 189 ? -3.917 -6.696 -16.930 1.00 90.12 189 VAL A C 1
ATOM 1359 O O . VAL A 1 189 ? -3.692 -7.409 -15.956 1.00 90.12 189 VAL A O 1
ATOM 1362 N N . ALA A 1 190 ? -3.419 -6.980 -18.131 1.00 84.75 190 ALA A N 1
ATOM 1363 C CA . ALA A 1 190 ? -2.604 -8.164 -18.378 1.00 84.75 190 ALA A CA 1
ATOM 1364 C C . ALA A 1 190 ? -1.371 -8.209 -17.457 1.00 84.75 190 ALA A C 1
ATOM 1366 O O . ALA A 1 190 ? -0.501 -7.337 -17.503 1.00 84.75 190 ALA A O 1
ATOM 1367 N N . LEU A 1 191 ? -1.282 -9.253 -16.627 1.00 78.88 191 LEU A N 1
ATOM 1368 C CA . LEU A 1 191 ? -0.046 -9.544 -15.911 1.00 78.88 191 LEU A CA 1
ATOM 1369 C C . LEU A 1 191 ? 1.013 -10.001 -16.912 1.00 78.88 191 LEU A C 1
ATOM 1371 O O . LEU A 1 191 ? 0.681 -10.688 -17.885 1.00 78.88 191 LEU A O 1
ATOM 1375 N N . PRO A 1 192 ? 2.289 -9.680 -16.669 1.00 69.12 192 PRO A N 1
ATOM 1376 C CA . PRO A 1 192 ? 3.320 -10.085 -17.590 1.00 69.12 192 PRO A CA 1
ATOM 1377 C C . PRO A 1 192 ? 3.400 -11.603 -17.686 1.00 69.12 192 PRO A C 1
ATOM 1379 O O . PRO A 1 192 ? 3.350 -12.315 -16.673 1.00 69.12 192 PRO A O 1
ATOM 1382 N N . ALA A 1 193 ? 3.511 -12.083 -18.924 1.00 61.59 193 ALA A N 1
ATOM 1383 C CA . ALA A 1 193 ? 3.587 -13.499 -19.220 1.00 61.59 193 ALA A CA 1
ATOM 1384 C C . ALA A 1 193 ? 4.762 -14.136 -18.468 1.00 61.59 193 ALA A C 1
ATOM 1386 O O . ALA A 1 193 ? 5.853 -13.566 -18.365 1.00 61.59 193 ALA A O 1
ATOM 1387 N N . ARG A 1 194 ? 4.543 -15.355 -17.972 1.00 59.16 194 ARG A N 1
ATOM 1388 C CA . ARG A 1 194 ? 5.656 -16.217 -17.571 1.00 59.16 194 ARG A CA 1
ATOM 1389 C C . ARG A 1 194 ? 6.455 -16.536 -18.841 1.00 59.16 194 ARG A C 1
ATOM 1391 O O . ARG A 1 194 ? 5.826 -16.921 -19.830 1.00 59.16 194 ARG A O 1
ATOM 1398 N N . PRO A 1 195 ? 7.788 -16.375 -18.852 1.00 52.97 195 PRO A N 1
ATOM 1399 C CA . PRO A 1 195 ? 8.593 -16.636 -20.042 1.00 52.97 195 PRO A CA 1
ATOM 1400 C C . PRO A 1 195 ? 8.321 -18.046 -20.586 1.00 52.97 195 PRO A C 1
ATOM 1402 O O . PRO A 1 195 ? 8.494 -19.021 -19.862 1.00 52.97 195 PRO A O 1
ATOM 1405 N N . SER A 1 196 ? 7.880 -18.166 -21.842 1.00 46.53 196 SER A N 1
ATOM 1406 C CA . SER A 1 196 ? 7.494 -19.452 -22.453 1.00 46.53 196 SER A CA 1
ATOM 1407 C C . SER A 1 196 ? 8.327 -19.851 -23.680 1.00 46.53 196 SER A C 1
ATOM 1409 O O . SER A 1 196 ? 8.125 -20.940 -24.217 1.00 46.53 196 SER A O 1
ATOM 1411 N N . THR A 1 197 ? 9.309 -19.042 -24.102 1.00 41.62 197 THR A N 1
ATOM 1412 C CA . THR A 1 197 ? 10.137 -19.320 -25.293 1.00 41.62 197 THR A CA 1
ATOM 1413 C C . THR A 1 197 ? 11.648 -19.321 -25.018 1.00 41.62 197 THR A C 1
ATOM 1415 O O . THR A 1 197 ? 12.173 -18.503 -24.262 1.00 41.62 197 THR A O 1
ATOM 1418 N N . GLY A 1 198 ? 12.354 -20.267 -25.657 1.00 51.84 198 GLY A N 1
ATOM 1419 C CA . GLY A 1 198 ? 13.819 -20.343 -25.785 1.00 51.84 198 GLY A CA 1
ATOM 1420 C C . GLY A 1 198 ? 14.590 -20.382 -24.461 1.00 51.84 198 GLY A C 1
ATOM 1421 O O . GLY A 1 198 ? 14.595 -21.388 -23.756 1.00 51.84 198 GLY A O 1
ATOM 1422 N N . ALA A 1 199 ? 15.231 -19.266 -24.102 1.00 51.94 199 ALA A N 1
ATOM 1423 C CA . ALA A 1 199 ? 15.916 -19.096 -22.816 1.00 51.94 199 ALA A CA 1
ATOM 1424 C C . ALA A 1 199 ? 14.947 -19.136 -21.615 1.00 51.94 199 ALA A C 1
ATOM 1426 O O . ALA A 1 199 ? 15.323 -19.560 -20.523 1.00 51.94 199 ALA A O 1
ATOM 1427 N N . GLY A 1 200 ? 13.678 -18.770 -21.834 1.00 49.31 200 GLY A N 1
ATOM 1428 C CA . GLY A 1 200 ? 12.602 -18.898 -20.855 1.00 49.31 200 GLY A CA 1
ATOM 1429 C C . GLY A 1 200 ? 12.289 -20.350 -20.499 1.00 49.31 200 GLY A C 1
ATOM 1430 O O . GLY A 1 200 ? 11.974 -20.619 -19.352 1.00 49.31 200 GLY A O 1
ATOM 1431 N N . GLN A 1 201 ? 12.463 -21.309 -21.415 1.00 45.94 201 GLN A N 1
ATOM 1432 C CA . GLN A 1 201 ? 12.253 -22.733 -21.114 1.00 45.94 201 GLN A CA 1
ATOM 1433 C C . GLN A 1 201 ? 13.382 -23.327 -20.267 1.00 45.94 201 GLN A C 1
ATOM 1435 O O . GLN A 1 201 ? 13.101 -24.120 -19.375 1.00 45.94 201 GLN A O 1
ATOM 1440 N N . GLN A 1 202 ? 14.638 -22.913 -20.476 1.00 49.94 202 GLN A N 1
ATOM 1441 C CA . GLN A 1 202 ? 15.744 -23.290 -19.582 1.00 49.94 202 GLN A CA 1
ATOM 1442 C C . GLN A 1 202 ? 15.578 -22.661 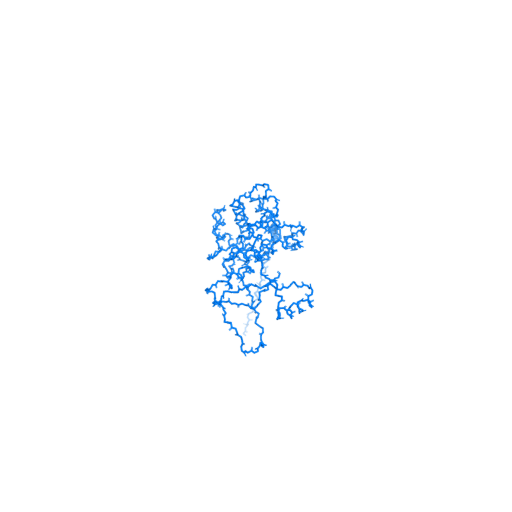-18.193 1.00 49.94 202 GLN A C 1
ATOM 1444 O O . GLN A 1 202 ? 15.789 -23.341 -17.193 1.00 49.94 202 GLN A O 1
ATOM 1449 N N . ALA A 1 203 ? 15.121 -21.407 -18.114 1.00 50.56 203 ALA A N 1
ATOM 1450 C CA . ALA A 1 203 ? 14.783 -20.757 -16.847 1.00 50.56 203 ALA A CA 1
ATOM 1451 C C . ALA A 1 203 ? 13.565 -21.403 -16.156 1.00 50.56 203 ALA A C 1
ATOM 1453 O O . ALA A 1 203 ? 13.573 -21.560 -14.940 1.00 50.56 203 ALA A O 1
ATOM 1454 N N . VAL A 1 204 ? 12.548 -21.835 -16.910 1.00 50.00 204 VAL A N 1
ATOM 1455 C CA . VAL A 1 204 ? 11.386 -22.583 -16.397 1.00 50.00 204 VAL A CA 1
ATOM 1456 C C . VAL A 1 204 ? 11.780 -23.995 -15.962 1.00 50.00 204 VAL A C 1
ATOM 1458 O O . VAL A 1 204 ? 11.278 -24.453 -14.946 1.00 50.00 204 VAL A O 1
ATOM 1461 N N . ALA A 1 205 ? 12.704 -24.667 -16.652 1.00 50.97 205 ALA A N 1
ATOM 1462 C CA . ALA A 1 205 ? 13.230 -25.972 -16.246 1.00 50.97 205 ALA A CA 1
ATOM 1463 C C . ALA A 1 205 ? 14.101 -25.878 -14.979 1.00 50.97 205 ALA A C 1
ATOM 1465 O O . ALA A 1 205 ? 14.000 -26.730 -14.100 1.00 50.97 205 ALA A O 1
ATOM 1466 N N . LEU A 1 206 ? 14.902 -24.815 -14.842 1.00 52.12 206 LEU A N 1
ATOM 1467 C CA . LEU A 1 206 ? 15.695 -24.549 -13.639 1.00 52.12 206 LEU A CA 1
ATOM 1468 C C . LEU A 1 206 ? 14.814 -24.093 -12.459 1.00 52.12 206 LEU A C 1
ATOM 1470 O O . LEU A 1 206 ? 15.055 -24.492 -11.325 1.00 52.12 206 LEU A O 1
ATOM 1474 N N . ALA A 1 207 ? 13.752 -23.320 -12.718 1.00 48.84 207 ALA A N 1
ATOM 1475 C CA . ALA A 1 207 ? 12.743 -22.964 -11.717 1.00 48.84 207 ALA A CA 1
ATOM 1476 C C . ALA A 1 207 ? 11.880 -24.173 -11.312 1.00 48.84 207 ALA A C 1
ATOM 1478 O O . ALA A 1 207 ? 11.567 -24.335 -10.138 1.00 48.84 207 ALA A O 1
ATOM 1479 N N . ALA A 1 208 ? 11.559 -25.076 -12.245 1.00 49.28 208 ALA A N 1
ATOM 1480 C CA . ALA A 1 208 ? 10.891 -26.347 -11.956 1.00 49.28 208 ALA A CA 1
ATOM 1481 C C . ALA A 1 208 ? 11.761 -27.298 -11.113 1.00 49.28 208 ALA A C 1
ATOM 1483 O O . ALA A 1 208 ? 11.222 -28.154 -10.415 1.00 49.28 208 ALA A O 1
ATOM 1484 N N . ALA A 1 209 ? 13.089 -27.123 -11.122 1.00 49.00 209 ALA A N 1
ATOM 1485 C CA . ALA A 1 209 ? 14.006 -27.832 -10.229 1.00 49.00 209 ALA A CA 1
ATOM 1486 C C . ALA A 1 209 ? 13.958 -27.317 -8.775 1.00 49.00 209 ALA A C 1
ATOM 1488 O O . ALA A 1 209 ? 14.500 -27.968 -7.882 1.00 49.00 209 ALA A O 1
ATOM 1489 N N . VAL A 1 210 ? 13.271 -26.194 -8.512 1.00 51.06 210 VAL A N 1
ATOM 1490 C CA . VAL A 1 210 ? 13.000 -25.674 -7.165 1.00 51.06 210 VAL A CA 1
ATOM 1491 C C . VAL A 1 210 ? 11.483 -25.483 -6.999 1.00 51.06 210 VAL A C 1
ATOM 1493 O O . VAL A 1 210 ? 10.990 -24.357 -7.069 1.00 51.06 210 VAL A O 1
ATOM 1496 N N . PRO A 1 211 ? 10.713 -26.564 -6.736 1.00 52.16 211 PRO A N 1
ATOM 1497 C CA . PRO A 1 211 ? 9.238 -26.557 -6.707 1.00 52.16 211 PRO A CA 1
ATOM 1498 C C . PRO A 1 211 ? 8.607 -25.536 -5.749 1.00 52.16 211 PRO A C 1
ATOM 1500 O O . PRO A 1 211 ? 7.406 -25.286 -5.788 1.00 52.16 211 PRO A O 1
ATOM 1503 N N . GLN A 1 212 ? 9.422 -24.987 -4.853 1.00 55.53 212 GLN A N 1
ATOM 1504 C CA . GLN A 1 212 ? 9.049 -24.061 -3.796 1.00 55.53 212 GLN A CA 1
ATOM 1505 C C . GLN A 1 212 ? 8.825 -22.627 -4.308 1.00 55.53 212 GLN A C 1
ATOM 1507 O O . GLN A 1 212 ? 8.178 -21.851 -3.608 1.00 55.53 212 GLN A O 1
ATOM 1512 N N . TYR A 1 213 ? 9.306 -22.267 -5.509 1.00 54.75 213 TYR A N 1
ATOM 1513 C CA . TYR A 1 213 ? 9.167 -20.911 -6.055 1.00 54.75 213 TYR A CA 1
ATOM 1514 C C . TYR A 1 213 ? 8.438 -20.891 -7.409 1.00 54.75 213 TYR A C 1
ATOM 1516 O O . TYR A 1 213 ? 8.782 -21.656 -8.311 1.00 54.75 213 TYR A O 1
ATOM 1524 N N . PRO A 1 214 ? 7.436 -20.009 -7.598 1.00 62.00 214 PRO A N 1
ATOM 1525 C CA . PRO A 1 214 ? 6.778 -19.852 -8.890 1.00 62.00 214 PRO A CA 1
ATOM 1526 C C . PRO A 1 214 ? 7.726 -19.230 -9.927 1.00 62.00 214 PRO A C 1
ATOM 1528 O O . PRO A 1 214 ? 8.681 -18.536 -9.584 1.00 62.00 214 PRO A O 1
ATOM 1531 N N . ALA A 1 215 ? 7.425 -19.432 -11.214 1.00 65.94 215 ALA A N 1
ATOM 1532 C CA . ALA A 1 215 ? 8.164 -18.790 -12.302 1.00 65.94 215 ALA A CA 1
ATOM 1533 C C . ALA A 1 215 ? 8.142 -17.253 -12.183 1.00 65.94 215 ALA A C 1
ATOM 1535 O O . ALA A 1 215 ? 7.125 -16.668 -11.798 1.00 65.94 215 ALA A O 1
ATOM 1536 N N . ALA A 1 216 ? 9.249 -16.611 -12.567 1.00 75.00 216 ALA A N 1
ATOM 1537 C CA . ALA A 1 216 ? 9.387 -15.158 -12.544 1.00 75.00 216 ALA A CA 1
ATOM 1538 C C . ALA A 1 216 ? 8.406 -14.460 -13.506 1.00 75.00 216 ALA A C 1
ATOM 1540 O O . ALA A 1 216 ? 8.075 -14.978 -14.577 1.00 75.00 216 ALA A O 1
ATOM 1541 N N . HIS A 1 217 ? 7.976 -13.256 -13.128 1.00 76.62 217 HIS A N 1
ATOM 1542 C CA . HIS A 1 217 ? 7.194 -12.362 -13.980 1.00 76.62 217 HIS A CA 1
ATOM 1543 C C . HIS A 1 217 ? 8.129 -11.468 -14.802 1.00 76.62 217 HIS A C 1
ATOM 1545 O O . HIS A 1 217 ? 9.061 -10.887 -14.248 1.00 76.62 217 HIS A O 1
ATOM 1551 N N . TRP A 1 218 ? 7.874 -11.327 -16.106 1.00 82.31 218 TRP A N 1
ATOM 1552 C CA . TRP A 1 218 ? 8.650 -10.430 -16.967 1.00 82.31 218 TRP A CA 1
ATOM 1553 C C . TRP A 1 218 ? 8.103 -8.998 -16.946 1.00 82.31 218 TRP A C 1
ATOM 1555 O O . TRP A 1 218 ? 7.239 -8.653 -17.742 1.00 82.31 218 TRP A O 1
ATOM 1565 N N . VAL A 1 219 ? 8.604 -8.139 -16.061 1.00 84.31 219 VAL A N 1
ATOM 1566 C CA . VAL A 1 219 ? 8.229 -6.716 -16.051 1.00 84.31 219 VAL A CA 1
ATOM 1567 C C . VAL A 1 219 ? 9.340 -5.899 -16.701 1.00 84.31 219 VAL A C 1
ATOM 1569 O O . VAL A 1 219 ? 10.450 -5.850 -16.178 1.00 84.31 219 VAL A O 1
ATOM 1572 N N . ALA A 1 220 ? 9.055 -5.267 -17.841 1.00 86.06 220 ALA A N 1
ATOM 1573 C CA . ALA A 1 220 ? 10.045 -4.447 -18.532 1.00 86.06 220 ALA A CA 1
ATOM 1574 C C . ALA A 1 220 ? 10.356 -3.165 -17.738 1.00 86.06 220 ALA A C 1
ATOM 1576 O O . ALA A 1 220 ? 9.440 -2.459 -17.305 1.00 86.06 220 ALA A O 1
ATOM 1577 N N . ALA A 1 221 ? 11.648 -2.865 -17.582 1.00 90.31 221 ALA A N 1
ATOM 1578 C CA . ALA A 1 221 ? 12.122 -1.537 -17.205 1.00 90.31 221 ALA A CA 1
ATOM 1579 C C . ALA A 1 221 ? 11.886 -0.545 -18.358 1.00 90.31 221 ALA A C 1
ATOM 1581 O O . ALA A 1 221 ? 11.650 -0.949 -19.500 1.00 90.31 221 ALA A O 1
ATOM 1582 N N . HIS A 1 222 ? 11.974 0.754 -18.081 1.00 90.69 222 HIS A N 1
ATOM 1583 C CA . HIS A 1 222 ? 11.929 1.759 -19.139 1.00 90.69 222 HIS A CA 1
ATOM 1584 C C . HIS A 1 222 ? 13.138 1.602 -20.077 1.00 90.69 222 HIS A C 1
ATOM 1586 O O . HIS A 1 222 ? 14.252 1.381 -19.607 1.00 90.69 222 HIS A O 1
ATOM 1592 N N . GLY A 1 223 ? 12.948 1.755 -21.392 1.00 90.81 223 GLY A N 1
ATOM 1593 C CA . GLY A 1 223 ? 14.016 1.552 -22.387 1.00 90.81 223 GLY A CA 1
ATOM 1594 C C . GLY A 1 223 ? 15.227 2.481 -22.222 1.00 90.81 223 GLY A C 1
ATOM 1595 O O . GLY A 1 223 ? 16.329 2.118 -22.599 1.00 90.81 223 GLY A O 1
ATOM 1596 N N . ASN A 1 224 ? 15.042 3.646 -21.597 1.00 91.81 224 ASN A N 1
ATOM 1597 C CA . ASN A 1 224 ? 16.135 4.575 -21.266 1.00 91.81 224 ASN A CA 1
ATOM 1598 C C . ASN A 1 224 ? 17.014 4.105 -20.091 1.00 91.81 224 ASN A C 1
ATOM 1600 O O . ASN A 1 224 ? 18.047 4.711 -19.831 1.00 91.81 224 ASN A O 1
ATOM 1604 N N . ASN A 1 225 ? 16.598 3.068 -19.357 1.00 93.31 225 ASN A N 1
ATOM 1605 C CA . ASN A 1 225 ? 17.271 2.622 -18.136 1.00 93.31 225 ASN A CA 1
ATOM 1606 C C . ASN A 1 225 ? 18.246 1.456 -18.367 1.00 93.31 225 ASN A C 1
ATOM 1608 O O . ASN A 1 225 ? 18.812 0.925 -17.406 1.00 93.31 225 ASN A O 1
ATOM 1612 N N . TYR A 1 226 ? 18.407 1.003 -19.612 1.00 90.50 226 TYR A N 1
ATOM 1613 C CA . TYR A 1 226 ? 19.323 -0.076 -19.967 1.00 90.50 226 TYR A CA 1
ATOM 1614 C C . TYR A 1 226 ? 19.739 -0.009 -21.436 1.00 90.50 226 TYR A C 1
ATOM 1616 O O . TYR A 1 226 ? 18.978 0.439 -22.288 1.00 90.50 226 TYR A O 1
ATOM 1624 N N . ASP A 1 227 ? 20.914 -0.556 -21.734 1.00 87.00 227 ASP A N 1
ATOM 1625 C CA . ASP A 1 227 ? 21.341 -0.839 -23.102 1.00 87.00 227 ASP A CA 1
ATOM 1626 C C . ASP A 1 227 ? 20.971 -2.273 -23.497 1.00 87.00 227 ASP A C 1
ATOM 1628 O O . ASP A 1 227 ? 21.017 -3.206 -22.688 1.00 87.00 227 ASP A O 1
ATOM 1632 N N . ALA A 1 228 ? 20.593 -2.463 -24.762 1.00 82.50 228 ALA A N 1
ATOM 1633 C CA . ALA A 1 228 ? 20.276 -3.778 -25.304 1.00 82.50 228 ALA A CA 1
ATOM 1634 C C . ALA A 1 228 ? 21.511 -4.445 -25.928 1.00 82.50 228 ALA A C 1
ATOM 1636 O O . ALA A 1 228 ? 22.298 -3.814 -26.629 1.00 82.50 228 ALA A O 1
ATOM 1637 N N . GLY A 1 229 ? 21.610 -5.764 -25.748 1.00 77.88 229 GLY A N 1
ATOM 1638 C CA . GLY A 1 229 ? 22.683 -6.584 -26.309 1.00 77.88 229 GLY A CA 1
ATOM 1639 C C . GLY A 1 229 ? 23.886 -6.702 -25.372 1.00 77.88 229 GLY A C 1
ATOM 1640 O O . GLY A 1 229 ? 24.357 -5.726 -24.802 1.00 77.88 229 GLY A O 1
ATOM 1641 N N . ARG A 1 230 ? 24.396 -7.929 -25.208 1.00 77.69 230 ARG A N 1
ATOM 1642 C CA . ARG A 1 230 ? 25.650 -8.195 -24.486 1.00 77.69 230 ARG A CA 1
ATOM 1643 C C . ARG A 1 230 ? 26.660 -8.840 -25.423 1.00 77.69 230 ARG A C 1
ATOM 1645 O O . ARG A 1 230 ? 26.294 -9.723 -26.197 1.00 77.69 230 ARG A O 1
ATOM 1652 N N . SER A 1 231 ? 27.924 -8.458 -25.289 1.00 81.94 231 SER A N 1
ATOM 1653 C CA . SER A 1 231 ? 29.055 -9.052 -26.017 1.00 81.94 231 SER A CA 1
ATOM 1654 C C . SER A 1 231 ? 30.002 -9.866 -25.123 1.00 81.94 231 SER A C 1
ATOM 1656 O O . SER A 1 231 ? 30.834 -10.603 -25.644 1.00 81.94 231 SER A O 1
ATOM 1658 N N . SER A 1 232 ? 29.851 -9.787 -23.795 1.00 85.25 232 SER A N 1
ATOM 1659 C CA . SER A 1 232 ? 30.735 -10.432 -22.812 1.00 85.25 232 SER A CA 1
ATOM 1660 C C . SER A 1 232 ? 30.025 -11.509 -21.984 1.00 85.25 232 SER A C 1
ATOM 1662 O O . SER A 1 232 ? 28.805 -11.476 -21.796 1.00 85.25 232 SER A O 1
ATOM 1664 N N . ALA A 1 233 ? 30.804 -12.463 -21.462 1.00 87.88 233 ALA A N 1
ATOM 1665 C CA . ALA A 1 233 ? 30.317 -13.493 -20.545 1.00 87.88 233 ALA A CA 1
ATOM 1666 C C . ALA A 1 233 ? 29.943 -12.907 -19.167 1.00 87.88 233 ALA A C 1
ATOM 1668 O O . ALA A 1 233 ? 30.584 -11.972 -18.690 1.00 87.88 233 ALA A O 1
ATOM 1669 N N . ILE A 1 234 ? 28.924 -13.478 -18.510 1.00 84.88 234 ILE A N 1
ATOM 1670 C CA . ILE A 1 234 ? 28.547 -13.118 -17.134 1.00 84.88 234 ILE A CA 1
ATOM 1671 C C . ILE A 1 234 ? 29.440 -13.895 -16.167 1.00 84.88 234 ILE A C 1
ATOM 1673 O O . ILE A 1 234 ? 29.350 -15.117 -16.093 1.00 84.88 234 ILE A O 1
ATOM 1677 N N . THR A 1 235 ? 30.264 -13.187 -15.401 1.00 92.44 235 THR A N 1
ATOM 1678 C CA . THR A 1 235 ? 31.158 -13.783 -14.391 1.00 92.44 235 THR A CA 1
ATOM 1679 C C . THR A 1 235 ? 30.777 -13.419 -12.959 1.00 92.44 235 THR A C 1
ATOM 1681 O O . THR A 1 235 ? 31.311 -13.998 -12.019 1.00 92.44 235 THR A O 1
ATOM 1684 N N . THR A 1 236 ? 29.869 -12.457 -12.788 1.00 89.56 236 THR A N 1
ATOM 1685 C CA . THR A 1 236 ? 29.569 -11.842 -11.493 1.00 89.56 236 THR A CA 1
ATOM 1686 C C . THR A 1 236 ? 28.069 -11.664 -11.332 1.00 89.56 236 THR A C 1
ATOM 1688 O O . THR A 1 236 ? 27.387 -11.205 -12.248 1.00 89.56 236 THR A O 1
ATOM 1691 N N . ILE A 1 237 ? 27.570 -11.984 -10.141 1.00 88.25 237 ILE A N 1
ATOM 1692 C CA . ILE A 1 237 ? 26.226 -11.619 -9.702 1.00 88.25 237 ILE A CA 1
ATOM 1693 C C . ILE A 1 237 ? 26.380 -10.470 -8.714 1.00 88.25 237 ILE A C 1
ATOM 1695 O O . ILE A 1 237 ? 27.096 -10.598 -7.723 1.00 88.25 237 ILE A O 1
ATOM 1699 N N . VAL A 1 238 ? 25.705 -9.356 -8.984 1.00 89.81 238 VAL A N 1
ATOM 1700 C CA . VAL A 1 238 ? 25.621 -8.238 -8.044 1.00 89.81 238 VAL A CA 1
ATOM 1701 C C . VAL A 1 238 ? 24.246 -8.271 -7.396 1.00 89.81 238 VAL A C 1
ATOM 1703 O O . VAL A 1 238 ? 23.230 -8.214 -8.089 1.00 89.81 238 VAL A O 1
ATOM 1706 N N . VAL A 1 239 ? 24.219 -8.379 -6.069 1.00 89.81 239 VAL A N 1
ATOM 1707 C CA . VAL A 1 239 ? 22.985 -8.368 -5.280 1.00 89.81 239 VAL A CA 1
ATOM 1708 C C . VAL A 1 239 ? 22.873 -7.017 -4.588 1.00 89.81 239 VAL A C 1
ATOM 1710 O O . VAL A 1 239 ? 23.748 -6.643 -3.812 1.00 89.81 239 VAL A O 1
ATOM 1713 N N . HIS A 1 240 ? 21.784 -6.304 -4.862 1.00 87.12 240 HIS A N 1
ATOM 1714 C CA . HIS A 1 240 ? 21.432 -5.063 -4.183 1.00 87.12 240 HIS A CA 1
ATOM 1715 C C . HIS A 1 240 ? 20.159 -5.267 -3.371 1.00 87.12 240 HIS A C 1
ATOM 1717 O O . HIS A 1 240 ? 19.254 -5.988 -3.790 1.00 87.12 240 HIS A O 1
ATOM 1723 N N . VAL A 1 241 ? 20.085 -4.600 -2.222 1.00 84.94 241 VAL A N 1
ATOM 1724 C CA . VAL A 1 241 ? 18.835 -4.461 -1.477 1.00 84.94 241 VAL A CA 1
ATOM 1725 C C . VAL A 1 241 ? 18.123 -3.198 -1.941 1.00 84.94 241 VAL A C 1
ATOM 1727 O O . VAL A 1 241 ? 18.740 -2.142 -2.076 1.00 84.94 241 VAL A O 1
ATOM 1730 N N . THR A 1 242 ? 16.826 -3.305 -2.200 1.00 81.88 242 THR A N 1
ATOM 1731 C CA . THR A 1 242 ? 15.980 -2.169 -2.565 1.00 81.88 242 THR A CA 1
ATOM 1732 C C . THR A 1 242 ? 15.261 -1.680 -1.318 1.00 81.88 242 THR A C 1
ATOM 1734 O O . THR A 1 242 ? 14.570 -2.447 -0.650 1.00 81.88 242 THR A O 1
ATOM 1737 N N . GLN A 1 243 ? 15.453 -0.410 -0.968 1.00 75.00 243 GLN A N 1
ATOM 1738 C CA . GLN A 1 243 ? 14.835 0.183 0.216 1.00 75.00 243 GLN A CA 1
ATOM 1739 C C . GLN A 1 243 ? 13.501 0.837 -0.165 1.00 75.00 243 GLN A C 1
ATOM 1741 O O . GLN A 1 243 ? 13.463 1.989 -0.590 1.00 75.00 243 GLN A O 1
ATOM 1746 N N . GLY A 1 244 ? 12.412 0.097 0.016 1.00 74.19 244 GLY A N 1
ATOM 1747 C CA . GLY A 1 244 ? 11.052 0.487 -0.356 1.00 74.19 244 GLY A CA 1
ATOM 1748 C C . GLY A 1 244 ? 10.194 -0.754 -0.592 1.00 74.19 244 GLY A C 1
ATOM 1749 O O . GLY A 1 244 ? 10.629 -1.873 -0.308 1.00 74.19 244 GLY A O 1
ATOM 1750 N N . SER A 1 245 ? 8.989 -0.572 -1.129 1.00 77.69 245 SER A N 1
ATOM 1751 C CA . SER A 1 245 ? 8.125 -1.702 -1.472 1.00 77.69 245 SER A CA 1
ATOM 1752 C C . SER A 1 245 ? 8.568 -2.364 -2.785 1.00 77.69 245 SER A C 1
ATOM 1754 O O . SER A 1 245 ? 9.251 -1.769 -3.629 1.00 77.69 245 SER A O 1
ATOM 1756 N N . TYR A 1 246 ? 8.167 -3.622 -2.995 1.00 84.25 246 TYR A N 1
ATOM 1757 C CA . TYR A 1 246 ? 8.417 -4.316 -4.265 1.00 84.25 246 TYR A CA 1
ATOM 1758 C C . TYR A 1 246 ? 7.776 -3.570 -5.448 1.00 84.25 246 TYR A C 1
ATOM 1760 O O . TYR A 1 246 ? 8.387 -3.435 -6.507 1.00 84.25 246 TYR A O 1
ATOM 1768 N N . ALA A 1 247 ? 6.561 -3.048 -5.258 1.00 82.31 247 ALA A N 1
ATOM 1769 C CA . ALA A 1 247 ? 5.871 -2.259 -6.273 1.00 82.31 247 ALA A CA 1
ATOM 1770 C C . ALA A 1 247 ? 6.589 -0.928 -6.548 1.00 82.31 247 ALA A C 1
ATOM 1772 O O . ALA A 1 247 ? 6.743 -0.563 -7.713 1.00 82.31 247 ALA A O 1
ATOM 1773 N N . GLY A 1 248 ? 7.099 -0.258 -5.506 1.00 82.81 248 GLY A N 1
ATOM 1774 C CA . GLY A 1 248 ? 7.938 0.937 -5.634 1.00 82.81 248 GLY A CA 1
ATOM 1775 C C . GLY A 1 248 ? 9.203 0.664 -6.446 1.00 82.81 248 GLY A C 1
ATOM 1776 O O . GLY A 1 248 ? 9.489 1.371 -7.407 1.00 82.81 248 GLY A O 1
ATOM 1777 N N . THR A 1 249 ? 9.882 -0.451 -6.172 1.00 88.88 249 THR A N 1
ATOM 1778 C CA . THR A 1 249 ? 11.067 -0.895 -6.929 1.00 88.88 249 THR A CA 1
ATOM 1779 C C . THR A 1 249 ? 10.765 -1.101 -8.416 1.00 88.88 249 THR A C 1
ATOM 1781 O O . THR A 1 249 ? 11.515 -0.641 -9.281 1.00 88.88 249 THR A O 1
ATOM 1784 N N . VAL A 1 250 ? 9.657 -1.781 -8.730 1.00 89.06 250 VAL A N 1
ATOM 1785 C CA . VAL A 1 250 ? 9.211 -1.980 -10.117 1.00 89.06 250 VAL A CA 1
ATOM 1786 C C . VAL A 1 250 ? 8.891 -0.636 -10.777 1.00 89.06 250 VAL A C 1
ATOM 1788 O O . VAL A 1 250 ? 9.371 -0.369 -11.878 1.00 89.06 250 VAL A O 1
ATOM 1791 N N . SER A 1 251 ? 8.144 0.232 -10.089 1.00 85.88 251 SER A N 1
ATOM 1792 C CA . SER A 1 251 ? 7.795 1.581 -10.554 1.00 85.88 251 SER A CA 1
ATOM 1793 C C . SER A 1 251 ? 9.043 2.436 -10.825 1.00 85.88 251 SER A C 1
ATOM 1795 O O . SER A 1 251 ? 9.121 3.132 -11.839 1.00 85.88 251 SER A O 1
ATOM 1797 N N . TRP A 1 252 ? 10.070 2.332 -9.978 1.00 88.25 252 TRP A N 1
ATOM 1798 C CA . TRP A 1 252 ? 11.341 3.037 -10.143 1.00 88.25 252 TRP A CA 1
ATOM 1799 C C . TRP A 1 252 ? 12.088 2.586 -11.403 1.00 88.25 252 TRP A C 1
ATOM 1801 O O . TRP A 1 252 ? 12.551 3.414 -12.188 1.00 88.25 252 TRP A O 1
ATOM 1811 N N . CYS A 1 253 ? 12.132 1.276 -11.667 1.00 90.81 253 CYS A N 1
ATOM 1812 C CA . CYS A 1 253 ? 12.715 0.732 -12.900 1.00 90.81 253 CYS A CA 1
ATOM 1813 C C . CYS A 1 253 ? 11.923 1.133 -14.159 1.00 90.81 253 CYS A C 1
ATOM 1815 O O . CYS A 1 253 ? 12.481 1.158 -15.255 1.00 90.81 253 CYS A O 1
ATOM 1817 N N . GLN A 1 254 ? 10.631 1.445 -14.022 1.00 89.56 254 GLN A N 1
ATOM 1818 C CA . GLN A 1 254 ? 9.763 1.933 -15.102 1.00 89.56 254 GLN A CA 1
ATOM 1819 C C . GLN A 1 254 ? 9.815 3.458 -15.288 1.00 89.56 254 GLN A C 1
ATOM 1821 O O . GLN A 1 254 ? 9.304 3.972 -16.282 1.00 89.56 254 GLN A O 1
ATOM 1826 N N . THR A 1 255 ? 10.456 4.187 -14.373 1.00 87.56 255 THR A N 1
ATOM 1827 C CA . THR A 1 255 ? 10.591 5.644 -14.449 1.00 87.56 255 THR A CA 1
ATOM 1828 C C . THR A 1 255 ? 11.761 6.019 -15.372 1.00 87.56 255 THR A C 1
ATOM 1830 O O . THR A 1 255 ? 12.884 5.594 -15.108 1.00 87.56 255 THR A O 1
ATOM 1833 N N . PRO A 1 256 ? 11.561 6.824 -16.435 1.00 88.31 256 PRO A N 1
ATOM 1834 C CA . PRO A 1 256 ? 12.591 7.098 -17.448 1.00 88.31 256 PRO A CA 1
ATOM 1835 C C . PRO A 1 256 ? 13.796 7.897 -16.946 1.00 88.31 256 PRO A C 1
ATOM 1837 O O . PRO A 1 256 ? 14.844 7.878 -17.581 1.00 88.31 256 PRO A O 1
ATOM 1840 N N . SER A 1 257 ? 13.636 8.643 -15.853 1.00 87.75 257 SER A N 1
ATOM 1841 C CA . SER A 1 257 ? 14.687 9.462 -15.246 1.00 87.75 257 SER A CA 1
ATOM 1842 C C . SER A 1 257 ? 15.482 8.724 -14.169 1.00 87.75 257 SER A C 1
ATOM 1844 O O . SER A 1 257 ? 16.393 9.316 -13.594 1.00 87.75 257 SER A O 1
ATOM 1846 N N . SER A 1 258 ? 15.143 7.466 -13.859 1.00 88.81 258 SER A N 1
ATOM 1847 C CA . SER A 1 258 ? 15.844 6.725 -12.810 1.00 88.81 258 SER A CA 1
ATOM 1848 C C . SER A 1 258 ? 17.209 6.225 -13.264 1.00 88.81 258 SER A C 1
ATOM 1850 O O . SER A 1 258 ? 18.096 6.096 -12.426 1.00 88.81 258 SER A O 1
ATOM 1852 N N . SER A 1 259 ? 17.389 5.950 -14.563 1.00 89.88 259 SER A N 1
ATOM 1853 C CA . SER A 1 259 ? 18.601 5.330 -15.116 1.00 89.88 259 SER A CA 1
ATOM 1854 C C . SER A 1 259 ? 18.971 4.016 -14.410 1.00 89.88 259 SER A C 1
ATOM 1856 O O . SER A 1 259 ? 20.145 3.666 -14.302 1.00 89.88 259 SER A O 1
ATOM 1858 N N . VAL A 1 260 ? 17.967 3.293 -13.892 1.00 90.44 260 VAL A N 1
ATOM 1859 C CA . VAL A 1 260 ? 18.140 2.045 -13.135 1.00 90.44 260 VAL A CA 1
ATOM 1860 C C . VAL A 1 260 ? 17.326 0.916 -13.758 1.00 90.44 260 VAL A C 1
ATOM 1862 O O . VAL A 1 260 ? 16.121 1.032 -13.983 1.00 90.44 260 VAL A O 1
ATOM 1865 N N . SER A 1 261 ? 17.988 -0.219 -13.963 1.00 91.38 261 SER A N 1
ATOM 1866 C CA . SER A 1 261 ? 17.382 -1.491 -14.346 1.00 91.38 261 SER A CA 1
ATOM 1867 C C . SER A 1 261 ? 18.003 -2.640 -13.548 1.00 91.38 261 SER A C 1
ATOM 1869 O O . SER A 1 261 ? 19.107 -2.532 -13.010 1.00 91.38 261 SER A O 1
ATOM 1871 N N . ALA A 1 262 ? 17.283 -3.756 -13.452 1.00 91.19 262 ALA A N 1
ATOM 1872 C CA . ALA A 1 262 ? 17.763 -4.975 -12.814 1.00 91.19 262 ALA A CA 1
ATOM 1873 C C . ALA A 1 262 ? 17.321 -6.201 -13.618 1.00 91.19 262 ALA A C 1
ATOM 1875 O O . ALA A 1 262 ? 16.242 -6.214 -14.207 1.00 91.19 262 ALA A O 1
ATOM 1876 N N . HIS A 1 263 ? 18.143 -7.253 -13.606 1.00 87.75 263 HIS A N 1
ATOM 1877 C CA . HIS A 1 263 ? 17.805 -8.522 -14.258 1.00 87.75 263 HIS A CA 1
ATOM 1878 C C . HIS A 1 263 ? 16.714 -9.287 -13.498 1.00 87.75 263 HIS A C 1
ATOM 1880 O O . HIS A 1 263 ? 15.871 -9.934 -14.112 1.00 87.75 263 HIS A O 1
ATOM 1886 N N . TYR A 1 264 ? 16.734 -9.209 -12.164 1.00 87.75 264 TYR A N 1
ATOM 1887 C CA . TYR A 1 264 ? 15.771 -9.867 -11.287 1.00 87.75 264 TYR A CA 1
ATOM 1888 C C . TYR A 1 264 ? 15.418 -8.951 -10.116 1.00 87.75 264 TYR A C 1
ATOM 1890 O O . TYR A 1 264 ? 16.307 -8.394 -9.474 1.00 87.75 264 TYR A O 1
ATOM 1898 N N . GLY A 1 265 ? 14.122 -8.839 -9.823 1.00 87.75 265 GLY A N 1
ATOM 1899 C CA . GLY A 1 265 ? 13.603 -8.264 -8.584 1.00 87.75 265 GLY A CA 1
ATOM 1900 C C . GLY A 1 265 ? 13.002 -9.373 -7.729 1.00 87.75 265 GLY A C 1
ATOM 1901 O O . GLY A 1 265 ? 12.091 -10.070 -8.179 1.00 87.75 265 GLY A O 1
ATOM 1902 N N . VAL A 1 266 ? 13.512 -9.546 -6.511 1.00 84.81 266 VAL A N 1
ATOM 1903 C CA . VAL A 1 266 ? 13.071 -10.596 -5.583 1.00 84.81 266 VAL A CA 1
ATOM 1904 C C . VAL A 1 266 ? 12.349 -9.951 -4.405 1.00 84.81 266 VAL A C 1
ATOM 1906 O O . VAL A 1 266 ? 12.797 -8.935 -3.881 1.00 84.81 266 VAL A O 1
ATOM 1909 N N . ARG A 1 267 ? 11.239 -10.558 -3.981 1.00 78.56 267 ARG A N 1
ATOM 1910 C CA . ARG A 1 267 ? 10.536 -10.230 -2.736 1.00 78.56 267 ARG A CA 1
ATOM 1911 C C . ARG A 1 267 ? 10.444 -11.473 -1.861 1.00 78.56 267 ARG A C 1
ATOM 1913 O O . ARG A 1 267 ? 10.410 -12.585 -2.392 1.00 78.56 267 ARG A O 1
ATOM 1920 N N . SER A 1 268 ? 10.425 -11.269 -0.549 1.00 64.62 268 SER A N 1
ATOM 1921 C CA . SER A 1 268 ? 10.137 -12.319 0.430 1.00 64.62 268 SER A CA 1
ATOM 1922 C C . SER A 1 268 ? 8.643 -12.546 0.600 1.00 64.62 268 SER A C 1
ATOM 1924 O O . SER A 1 268 ? 7.838 -11.780 0.021 1.00 64.62 268 SER A O 1
#

Secondary structure (DSSP, 8-state):
-PPP----PPP---PPPPPPPPPPPPPPHHHHHHHHHHHHHHHHT--HHHHHHHHHHHHTT--GGG---TT-EETTTTEE-BTTB-HHHHHHHHH---HHHHHH-HHHHHHHHHHHHHHHHHHTT--HHHHT-GGGGHHHHHHHT--SSHHHHHHHHHHHHHHHHH-B-SSS-B---------GGGGGSPPPPPP-STHHHHHHHHHHTSTTSPPPP--PPPGGG------S----------SS-HHHHHHHHH-TTS----S-----

Radius of gyration: 26.45 Å; chains: 1; bounding box: 87×44×94 Å

Foldseek 3Di:
DDDDDDDDDDDDDDDDDDDDDDDDDDDPPLVVLLVLLVVLCVVLLAPSLLLQLQLCLWPNQAQVQLDAFPQQFGGSNRQGDDPQHNLLVQLCVQPVDDSSCCRRPNSSVSNSLSSQLSVLCVVVVPDSVLSNANQSSLRSQLVSLSFPDSLLSNVSSVSSVVCLQVWDDDSNTHDHDDHDHPNVVSPPVDFADQDDDDVSVVQVVVVVVVVPDDGDGDQDFAPLLDDDDDDDDDPDDDDDDHGTGLSVVSRLSNDNPNSHDDPDDDDD

Sequence (268 aa):
MKRLTILLGAALLVAPATPAAAGPPRTPLGDGLAAAFTAAAAAYGVPRDLLVAIGHSETRLIDHRGTPSQDNGYGVMHLAENPANHSLTTAAALTGIDPARLRGDTAANVRGAAAVLRAYADDSGMSRGDRNRIAAWYPAVAAYAGASSDVAARMSADHVYSLLRQGIAGPVPVAARDVRPELGRYADVALPARPSTGAGQQAVALAAAVPQYPAAHWVAAHGNNYDAGRSSAITTIVVHVTQGSYAGTVSWCQTPSSSVSAHYGVRS